Protein AF-A0A965NKX8-F1 (afdb_monomer_lite)

pLDDT: mean 94.86, std 4.33, range [63.59, 98.56]

Sequence (200 aa):
MTSLYIEFLVETFRVFLLTVILFSLTWYVGKGINNWSIIDFVWSYSFALCAGVYLVTSWSELSSPVIVFLFCVGIWSVRLGTHLAQRTLSEIEREDVRYQKMRDDWGEDTPFRMFRFYVFQAIALTFLCLPLIASVIHQRFNPSETSAKMGILHWAGLSLVVFALLFETLADSQLKAFKEEPENKGKVCDQGLWAWTRHP

Radius of gyration: 19.78 Å; chains: 1; bounding box: 46×38×48 Å

Foldseek 3Di:
DVVLVVLLVVLLVVLLVVQLVQLVVVLVVCVVLVALLLVQLVLLQSLLVSLVVCCVPPVQLAAPLLVVVSVLSNVRSNVRSVVSCCVCVVVVVDYDPVLVVLCVVQPPCSSVVSSVVSSVSSVVSSVVCSVSSNNRSVSVVVSVCNHPDDDPVSVVVSVVSVVVVVVVVVVVVQVVVLVVDPVNVPHQRCDDPCVVDVRD

Secondary structure (DSSP, 8-state):
-HHHHHHHHHHHHHHHHHHHHHHHHHHHHHHHTT-GGGHHHHHHHHHHHHHHHHHHHHGGG--HHHHHHHHHHHHHHHHHHHHHHHHHHHTTTS--HHHHHHHHHHGGGHHHHHHHHHHHHHHHHHHHTHHHHHHHHHHHH-GGGTT----HHHHHHHHHHHHHHHHHHHHHHHHHHHHHSGGGTTPPP-SGGGGT-S--

Structure (mmCIF, N/CA/C/O backbone):
data_AF-A0A965NKX8-F1
#
_entry.id   AF-A0A965NKX8-F1
#
loop_
_atom_site.group_PDB
_atom_site.id
_atom_site.type_symbol
_atom_site.label_atom_id
_atom_site.label_alt_id
_atom_site.label_comp_id
_atom_site.label_asym_id
_atom_site.label_entity_id
_atom_site.label_seq_id
_atom_site.pdbx_PDB_ins_code
_atom_site.Cartn_x
_atom_site.Cartn_y
_atom_site.Cartn_z
_atom_site.occupancy
_atom_site.B_iso_or_equiv
_atom_site.auth_seq_id
_atom_site.auth_comp_id
_atom_site.auth_asym_id
_atom_site.auth_atom_id
_atom_site.pdbx_PDB_model_num
ATOM 1 N N . MET A 1 1 ? 12.913 -15.009 -24.997 1.00 63.59 1 MET A N 1
ATOM 2 C CA . MET A 1 1 ? 11.566 -15.049 -24.379 1.00 63.59 1 MET A CA 1
ATOM 3 C C . MET A 1 1 ? 11.530 -15.863 -23.089 1.00 63.59 1 MET A C 1
ATOM 5 O O . MET A 1 1 ? 11.076 -15.323 -22.096 1.00 63.59 1 MET A O 1
ATOM 9 N N . THR A 1 2 ? 12.058 -17.092 -23.035 1.00 75.62 2 THR A N 1
ATOM 10 C CA . THR A 1 2 ? 12.050 -17.922 -21.806 1.00 75.62 2 THR A CA 1
ATOM 11 C C . THR A 1 2 ? 12.677 -17.237 -20.582 1.00 75.62 2 THR A C 1
ATOM 13 O O . THR A 1 2 ? 12.128 -17.320 -19.492 1.00 75.62 2 THR A O 1
ATOM 16 N N . SER A 1 3 ? 13.771 -16.488 -20.762 1.00 86.56 3 SER A N 1
ATOM 17 C CA . SER A 1 3 ? 14.431 -15.752 -19.669 1.00 86.56 3 SER A CA 1
ATOM 18 C C . SER A 1 3 ? 13.583 -14.602 -19.096 1.00 86.56 3 SER A C 1
ATOM 20 O O . SER A 1 3 ? 13.596 -14.412 -17.886 1.00 86.56 3 SER A O 1
ATOM 22 N N . LEU A 1 4 ? 12.777 -13.914 -19.919 1.00 90.50 4 LEU A N 1
ATOM 23 C CA . LEU A 1 4 ? 11.875 -12.843 -19.467 1.00 90.50 4 LEU A CA 1
ATOM 24 C C . LEU A 1 4 ? 10.814 -13.384 -18.499 1.00 90.50 4 LEU A C 1
ATOM 26 O O . LEU A 1 4 ? 10.596 -12.819 -17.433 1.00 90.50 4 LEU A O 1
ATOM 30 N N . TYR A 1 5 ? 10.166 -14.494 -18.864 1.00 92.00 5 TYR A N 1
ATOM 31 C CA . TYR A 1 5 ? 9.138 -15.113 -18.024 1.00 92.00 5 TYR A CA 1
ATOM 32 C C . TYR A 1 5 ? 9.714 -15.658 -16.718 1.00 92.00 5 TYR A C 1
ATOM 34 O O . TYR A 1 5 ? 9.076 -15.535 -15.677 1.00 92.00 5 TYR A O 1
ATOM 42 N N . ILE A 1 6 ? 10.922 -16.231 -16.759 1.00 94.44 6 ILE A N 1
ATOM 43 C CA . ILE A 1 6 ? 11.604 -16.704 -15.551 1.00 94.44 6 ILE A CA 1
ATOM 44 C C . ILE A 1 6 ? 11.901 -15.528 -14.616 1.00 94.44 6 ILE A C 1
ATOM 46 O O . ILE A 1 6 ? 11.527 -15.597 -13.452 1.00 94.44 6 ILE A O 1
ATOM 50 N N . GLU A 1 7 ? 12.491 -14.438 -15.113 1.00 93.38 7 GLU A N 1
ATOM 51 C CA . GLU A 1 7 ? 12.762 -13.240 -14.301 1.00 93.38 7 GLU A CA 1
ATOM 52 C C . GLU A 1 7 ? 11.476 -12.628 -13.734 1.00 93.38 7 GLU A C 1
ATOM 54 O O . GLU A 1 7 ? 11.413 -12.295 -12.554 1.00 93.38 7 GLU A O 1
ATOM 59 N N . PHE A 1 8 ? 10.406 -12.561 -14.531 1.00 95.62 8 PHE A N 1
ATOM 60 C CA . PHE A 1 8 ? 9.105 -12.095 -14.055 1.00 95.62 8 PHE A CA 1
ATOM 61 C C . PHE A 1 8 ? 8.557 -12.955 -12.906 1.00 95.62 8 PHE A C 1
ATOM 63 O O . PHE A 1 8 ? 8.095 -12.420 -11.897 1.00 95.62 8 PHE A O 1
ATOM 70 N N . LEU A 1 9 ? 8.627 -14.286 -13.024 1.00 96.69 9 LEU A N 1
ATOM 71 C CA . LEU A 1 9 ? 8.197 -15.205 -11.966 1.00 96.69 9 LEU A CA 1
ATOM 72 C C . LEU A 1 9 ? 9.087 -15.103 -10.724 1.00 96.69 9 LEU A C 1
ATOM 74 O O . LEU A 1 9 ? 8.574 -15.128 -9.606 1.00 96.69 9 LEU A O 1
ATOM 78 N N . VAL A 1 10 ? 10.400 -14.956 -10.908 1.00 96.19 10 VAL A N 1
ATOM 79 C CA . VAL A 1 10 ? 11.360 -14.781 -9.813 1.00 96.19 10 VAL A CA 1
ATOM 80 C C . VAL A 1 10 ? 11.083 -13.485 -9.058 1.00 96.19 10 VAL A C 1
ATOM 82 O O . VAL A 1 10 ? 10.990 -13.516 -7.834 1.00 96.19 10 VAL A O 1
ATOM 85 N N . GLU A 1 11 ? 10.891 -12.361 -9.748 1.00 95.94 11 GLU A N 1
ATOM 86 C CA . GLU A 1 11 ? 10.555 -11.083 -9.110 1.00 95.94 11 GLU A CA 1
ATOM 87 C C . GLU A 1 11 ? 9.180 -11.119 -8.433 1.00 95.94 11 GLU A C 1
ATOM 89 O O . GLU A 1 11 ? 9.033 -10.653 -7.304 1.00 95.94 11 GLU A O 1
ATOM 94 N N . THR A 1 12 ? 8.191 -11.765 -9.055 1.00 97.75 12 THR A N 1
ATOM 95 C CA . THR A 1 12 ? 6.878 -11.999 -8.430 1.00 97.75 12 THR A CA 1
ATOM 96 C C . THR A 1 12 ? 7.016 -12.795 -7.135 1.00 97.75 12 THR A C 1
ATOM 98 O O . THR A 1 12 ? 6.438 -12.429 -6.112 1.00 97.75 12 THR A O 1
ATOM 101 N N . PHE A 1 13 ? 7.832 -13.850 -7.141 1.00 97.94 13 PHE A N 1
ATOM 102 C CA . PHE A 1 13 ? 8.097 -14.646 -5.949 1.00 97.94 13 PHE A CA 1
ATOM 103 C C . PHE A 1 13 ? 8.886 -13.868 -4.886 1.00 97.94 13 PHE A C 1
ATOM 105 O O . PHE A 1 13 ? 8.602 -14.012 -3.700 1.00 97.94 13 PHE A O 1
ATOM 112 N N . ARG A 1 14 ? 9.829 -12.999 -5.277 1.00 97.19 14 ARG A N 1
ATOM 113 C CA . ARG A 1 14 ? 10.554 -12.111 -4.350 1.00 97.19 14 ARG A CA 1
ATOM 114 C C . ARG A 1 14 ? 9.610 -11.142 -3.643 1.00 97.19 14 ARG A C 1
ATOM 116 O O . ARG A 1 14 ? 9.676 -11.036 -2.421 1.00 97.19 14 ARG A O 1
ATOM 123 N N 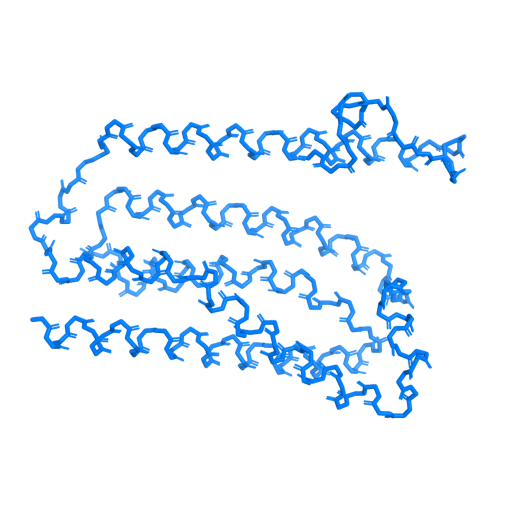. VAL A 1 15 ? 8.711 -10.485 -4.380 1.00 97.88 15 VAL A N 1
ATOM 124 C CA . VAL A 1 15 ? 7.688 -9.595 -3.802 1.00 97.88 15 VAL A CA 1
ATOM 125 C C . VAL A 1 15 ? 6.740 -10.376 -2.890 1.00 97.88 15 VAL A C 1
ATOM 127 O O . VAL A 1 15 ? 6.443 -9.930 -1.780 1.00 97.88 15 VAL A O 1
ATOM 130 N N . PHE A 1 16 ? 6.325 -11.578 -3.298 1.00 98.31 16 PHE A N 1
ATOM 131 C CA . PHE A 1 16 ? 5.508 -12.449 -2.457 1.00 98.31 16 PHE A CA 1
ATOM 132 C C . PHE A 1 16 ? 6.213 -12.819 -1.146 1.00 98.31 16 PHE A C 1
ATOM 134 O O . PHE A 1 16 ? 5.643 -12.653 -0.072 1.00 98.31 16 PHE A O 1
ATOM 141 N N . LEU A 1 17 ? 7.471 -13.262 -1.200 1.00 98.31 17 LEU A N 1
ATOM 142 C CA . LEU A 1 17 ? 8.234 -13.588 0.005 1.00 98.31 17 LEU A CA 1
ATOM 143 C C . LEU A 1 17 ? 8.433 -12.369 0.907 1.00 98.31 17 LEU A C 1
ATOM 145 O O . LEU A 1 17 ? 8.223 -12.471 2.114 1.00 98.31 17 LEU A O 1
ATOM 149 N N . LEU A 1 18 ? 8.793 -11.217 0.335 1.00 97.88 18 LEU A N 1
ATOM 150 C CA . LEU A 1 18 ? 8.952 -9.968 1.081 1.00 97.88 18 LEU A CA 1
ATOM 151 C C . LEU A 1 18 ? 7.671 -9.612 1.845 1.00 97.88 18 LEU A C 1
ATOM 153 O O . LEU A 1 18 ? 7.721 -9.285 3.030 1.00 97.88 18 LEU A O 1
ATOM 157 N N . THR A 1 19 ? 6.522 -9.707 1.180 1.00 97.62 19 THR A N 1
ATOM 158 C CA . THR A 1 19 ? 5.224 -9.319 1.748 1.00 97.62 19 THR A CA 1
ATOM 159 C C . THR A 1 19 ? 4.708 -10.339 2.756 1.00 97.62 19 THR A C 1
ATOM 161 O O . THR A 1 19 ? 4.194 -9.946 3.800 1.00 97.62 19 THR A O 1
ATOM 164 N N . VAL A 1 20 ? 4.930 -11.637 2.529 1.00 98.38 20 VAL A N 1
ATOM 165 C CA . VAL A 1 20 ? 4.644 -12.685 3.520 1.00 98.38 20 VAL A CA 1
ATOM 166 C C . VAL A 1 20 ? 5.486 -12.496 4.777 1.00 98.38 20 VAL A C 1
ATOM 168 O O . VAL A 1 20 ? 4.944 -12.589 5.878 1.00 98.38 20 VAL A O 1
ATOM 171 N N . ILE A 1 21 ? 6.785 -12.204 4.646 1.00 98.50 21 ILE A N 1
ATOM 172 C CA . ILE A 1 21 ? 7.657 -11.936 5.798 1.00 98.50 21 ILE A CA 1
ATOM 173 C C . ILE A 1 21 ? 7.152 -10.705 6.550 1.00 98.50 21 ILE A C 1
ATOM 175 O O . ILE A 1 21 ? 6.912 -10.784 7.755 1.00 98.50 21 ILE A O 1
ATOM 179 N N . LEU A 1 22 ? 6.931 -9.593 5.843 1.00 98.50 22 LEU A N 1
ATOM 180 C CA . LEU A 1 22 ? 6.459 -8.350 6.445 1.00 98.50 22 LEU A CA 1
ATOM 181 C C . LEU A 1 22 ? 5.132 -8.551 7.179 1.00 98.50 22 LEU A C 1
ATOM 183 O O . LEU A 1 22 ? 5.028 -8.192 8.347 1.00 98.50 22 LEU A O 1
ATOM 187 N N . PHE A 1 23 ? 4.143 -9.183 6.548 1.00 98.56 23 PHE A N 1
ATOM 188 C CA . PHE A 1 23 ? 2.834 -9.387 7.165 1.00 98.56 23 PHE A CA 1
ATOM 189 C C . PHE A 1 23 ? 2.864 -10.445 8.266 1.00 98.56 23 PHE A C 1
ATOM 191 O O . PHE A 1 23 ? 2.127 -10.316 9.236 1.00 98.56 23 PHE A O 1
ATOM 198 N N . SER A 1 24 ? 3.760 -11.431 8.216 1.00 98.44 24 SER A N 1
ATOM 199 C CA . SER A 1 24 ? 3.972 -12.342 9.351 1.00 98.44 24 SER A CA 1
ATOM 200 C C . SER A 1 24 ? 4.535 -11.601 10.569 1.00 98.44 24 SER A C 1
ATOM 202 O O . SER A 1 24 ? 4.096 -11.836 11.696 1.00 98.44 24 SER A O 1
ATOM 204 N N . LEU A 1 25 ? 5.456 -10.654 10.355 1.00 98.44 25 LEU A N 1
ATOM 205 C CA . LEU A 1 25 ? 5.952 -9.773 11.416 1.00 98.44 25 LEU A CA 1
ATOM 206 C C . LEU A 1 25 ? 4.847 -8.841 11.924 1.00 98.44 25 LEU A C 1
ATOM 208 O O . LEU A 1 25 ? 4.675 -8.700 13.133 1.00 98.44 25 LEU A O 1
ATOM 212 N N . THR A 1 26 ? 4.048 -8.252 11.030 1.00 98.31 26 THR A N 1
ATOM 213 C CA . THR A 1 26 ? 2.890 -7.431 11.410 1.00 98.31 26 THR A CA 1
ATOM 214 C C . THR A 1 26 ? 1.874 -8.235 12.208 1.00 98.31 26 THR A C 1
ATOM 216 O O . THR A 1 26 ? 1.332 -7.729 13.180 1.00 98.31 26 THR A O 1
ATOM 219 N N . TRP A 1 27 ? 1.631 -9.494 11.852 1.00 98.44 27 TRP A N 1
ATOM 220 C CA . TRP A 1 27 ? 0.759 -10.382 12.612 1.00 98.44 27 TRP A CA 1
ATOM 221 C C . TRP A 1 27 ? 1.294 -10.608 14.029 1.00 98.44 27 TRP A C 1
ATOM 223 O O . TRP A 1 27 ? 0.541 -10.514 14.998 1.00 98.44 27 TRP A O 1
ATOM 233 N N . TYR A 1 28 ? 2.603 -10.838 14.166 1.00 98.31 28 TYR A N 1
ATOM 234 C CA . TYR A 1 28 ? 3.243 -10.998 15.471 1.00 98.31 28 TYR A CA 1
ATOM 235 C C . TYR A 1 28 ? 3.117 -9.731 16.330 1.00 98.31 28 TYR A C 1
ATOM 237 O O . TYR A 1 28 ? 2.739 -9.812 17.499 1.00 98.31 28 TYR A O 1
ATOM 245 N N . VAL A 1 29 ? 3.361 -8.557 15.738 1.00 97.88 29 VAL A N 1
ATOM 246 C CA . VAL A 1 29 ? 3.168 -7.260 16.405 1.00 97.88 29 VAL A CA 1
ATOM 247 C C . VAL A 1 29 ? 1.704 -7.067 16.799 1.00 97.88 29 VAL A C 1
ATOM 249 O O . VAL A 1 29 ? 1.436 -6.745 17.952 1.00 97.88 29 VAL A O 1
ATOM 252 N N . GLY A 1 30 ? 0.764 -7.328 15.885 1.00 96.88 30 GLY A N 1
ATOM 253 C CA . GLY A 1 30 ? -0.680 -7.191 16.097 1.00 96.88 30 GLY A CA 1
ATOM 254 C C . GLY A 1 30 ? -1.185 -8.050 17.252 1.00 96.88 30 GLY A C 1
ATOM 255 O O . GLY A 1 30 ? -1.955 -7.578 18.086 1.00 96.88 30 GLY A O 1
ATOM 256 N N . LYS A 1 31 ? -0.659 -9.274 17.373 1.00 96.25 31 LYS A N 1
ATOM 257 C CA . LYS A 1 31 ? -0.903 -10.146 18.526 1.00 96.25 31 LYS A CA 1
ATOM 258 C C . LYS A 1 31 ? -0.398 -9.524 19.833 1.00 96.25 31 LYS A C 1
ATOM 260 O O . LYS A 1 31 ? -1.102 -9.582 20.835 1.00 96.25 31 LYS A O 1
ATOM 265 N N . GLY A 1 32 ? 0.805 -8.947 19.828 1.00 95.81 32 GLY A N 1
ATOM 266 C CA . GLY A 1 32 ? 1.427 -8.343 21.011 1.00 95.81 32 GLY A CA 1
ATOM 267 C C . GLY A 1 32 ? 0.713 -7.087 21.513 1.00 95.81 32 GLY A C 1
ATOM 268 O O . GLY A 1 32 ? 0.546 -6.922 22.717 1.00 95.81 32 GLY A O 1
ATOM 269 N N . ILE A 1 33 ? 0.247 -6.231 20.602 1.00 95.31 33 ILE A N 1
ATOM 270 C CA . ILE A 1 33 ? -0.513 -5.012 20.937 1.00 95.31 33 ILE A CA 1
ATOM 271 C C . ILE A 1 33 ? -2.026 -5.253 21.041 1.00 95.31 33 ILE A C 1
ATOM 273 O O . ILE A 1 33 ? -2.785 -4.320 21.282 1.00 95.31 33 ILE A O 1
ATOM 277 N N . ASN A 1 34 ? -2.469 -6.494 20.821 1.00 94.88 34 ASN A N 1
ATOM 278 C CA . ASN A 1 34 ? -3.870 -6.905 20.799 1.00 94.88 34 ASN A CA 1
ATOM 279 C C . ASN A 1 34 ? -4.757 -6.142 19.787 1.00 94.88 34 ASN A C 1
ATOM 281 O O . ASN A 1 34 ? -5.952 -5.962 20.021 1.00 94.88 34 ASN A O 1
ATOM 285 N N . ASN A 1 35 ? -4.194 -5.732 18.650 1.00 96.06 35 ASN A N 1
ATOM 286 C CA . ASN A 1 35 ? -4.895 -4.981 17.610 1.00 96.06 35 ASN A CA 1
ATOM 287 C C . ASN A 1 35 ? -4.492 -5.481 16.211 1.00 96.06 35 ASN A C 1
ATOM 289 O O . ASN A 1 35 ? -3.367 -5.272 15.754 1.00 96.06 35 ASN A O 1
ATOM 293 N N . TRP A 1 36 ? -5.427 -6.135 15.521 1.00 96.75 36 TRP A N 1
ATOM 294 C CA . TRP A 1 36 ? -5.255 -6.705 14.183 1.00 96.75 36 TRP A CA 1
ATOM 295 C C . TRP A 1 36 ? -5.459 -5.680 13.061 1.00 96.75 36 TRP A C 1
ATOM 297 O O . TRP A 1 36 ? -5.086 -5.930 11.920 1.00 96.75 36 TRP A O 1
ATOM 307 N N . SER A 1 37 ? -5.999 -4.495 13.355 1.00 96.88 37 SER A N 1
ATOM 308 C CA . SER A 1 37 ? -6.248 -3.476 12.324 1.00 96.88 37 SER A CA 1
ATOM 309 C C . SER A 1 37 ? -4.980 -2.798 11.797 1.00 96.88 37 SER A C 1
ATOM 311 O O . SER A 1 37 ? -5.008 -2.174 10.738 1.00 96.88 37 SER A O 1
ATOM 313 N N . ILE A 1 38 ? -3.831 -2.991 12.459 1.00 97.19 38 ILE A N 1
ATOM 314 C CA . ILE A 1 38 ? -2.546 -2.419 12.027 1.00 97.19 38 ILE A CA 1
ATOM 315 C C . ILE A 1 38 ? -2.104 -2.864 10.630 1.00 97.19 38 ILE A C 1
ATOM 317 O O . ILE A 1 38 ? -1.309 -2.180 9.985 1.00 97.19 38 ILE A O 1
ATOM 321 N N . ILE A 1 39 ? -2.619 -3.996 10.143 1.00 97.69 39 ILE A N 1
ATOM 322 C CA . ILE A 1 39 ? -2.335 -4.455 8.785 1.00 97.69 39 ILE A CA 1
ATOM 323 C C . ILE A 1 39 ? -2.827 -3.462 7.736 1.00 97.69 39 ILE A C 1
ATOM 325 O O . ILE A 1 39 ? -2.191 -3.363 6.697 1.00 97.69 39 ILE A O 1
ATOM 329 N N . ASP A 1 40 ? -3.878 -2.680 8.007 1.00 96.75 40 ASP A N 1
ATOM 330 C CA . ASP A 1 40 ? -4.446 -1.739 7.036 1.00 96.75 40 ASP A CA 1
ATOM 331 C C . ASP A 1 40 ? -3.391 -0.724 6.553 1.00 96.75 40 ASP A C 1
ATOM 333 O O . ASP A 1 40 ? -3.194 -0.538 5.349 1.00 96.75 40 ASP A O 1
ATOM 337 N N . PHE A 1 41 ? -2.664 -0.087 7.479 1.00 97.38 41 PHE A N 1
ATOM 338 C CA . PHE A 1 41 ? -1.645 0.896 7.104 1.00 97.38 41 PHE A CA 1
ATOM 339 C C . PHE A 1 41 ? -0.335 0.246 6.651 1.00 97.38 41 PHE A C 1
ATOM 341 O O . PHE A 1 41 ? 0.320 0.773 5.750 1.00 97.38 41 PHE A O 1
ATOM 348 N N . VAL A 1 42 ? 0.047 -0.910 7.215 1.00 98.38 42 VAL A N 1
ATOM 349 C CA . VAL A 1 42 ? 1.247 -1.640 6.768 1.00 98.38 42 VAL A CA 1
ATOM 350 C C . VAL A 1 42 ? 1.072 -2.145 5.337 1.00 98.38 42 VAL A C 1
ATOM 352 O O . VAL A 1 42 ? 1.995 -2.039 4.529 1.00 98.38 42 VAL A O 1
ATOM 355 N N . TRP A 1 43 ? -0.119 -2.633 4.995 1.00 98.31 43 TRP A N 1
ATOM 356 C CA . TRP A 1 43 ? -0.470 -3.047 3.643 1.00 98.31 43 TRP A CA 1
ATOM 357 C C . TRP A 1 43 ? -0.350 -1.886 2.660 1.00 98.31 43 TRP A C 1
ATOM 359 O O . TRP A 1 43 ? 0.291 -2.031 1.621 1.00 98.31 43 TRP A O 1
ATOM 369 N N . SER A 1 44 ? -0.857 -0.705 3.030 1.00 97.81 44 SER A N 1
ATOM 370 C CA . SER A 1 44 ? -0.680 0.495 2.213 1.00 97.81 44 SER A CA 1
ATOM 371 C C . SER A 1 44 ? 0.797 0.833 2.023 1.00 97.81 44 SER A C 1
ATOM 373 O O . SER A 1 44 ? 1.233 0.949 0.882 1.00 97.81 44 SER A O 1
ATOM 375 N N . TYR A 1 45 ? 1.598 0.928 3.092 1.00 98.56 45 TYR A N 1
ATOM 376 C CA . TYR A 1 45 ? 3.034 1.247 3.001 1.00 98.56 45 TYR A CA 1
ATOM 377 C C . TYR A 1 45 ? 3.859 0.214 2.224 1.00 98.56 45 TYR A C 1
ATOM 379 O O . TYR A 1 45 ? 4.934 0.529 1.713 1.00 98.56 45 TYR A O 1
ATOM 387 N N . SER A 1 46 ? 3.368 -1.016 2.104 1.00 98.44 46 SER A N 1
ATOM 388 C CA . SER A 1 46 ? 4.077 -2.087 1.406 1.00 98.44 46 SER A CA 1
ATOM 389 C C . SER A 1 46 ? 4.215 -1.827 -0.100 1.00 98.44 46 SER A C 1
ATOM 391 O O . SER A 1 46 ? 5.191 -2.276 -0.700 1.00 98.44 46 SER A O 1
ATOM 393 N N . PHE A 1 47 ? 3.323 -1.038 -0.713 1.00 98.38 47 PHE A N 1
ATOM 394 C CA . PHE A 1 47 ? 3.494 -0.581 -2.100 1.00 98.38 47 PHE A CA 1
ATOM 395 C C . PHE A 1 47 ? 4.697 0.359 -2.251 1.00 98.38 47 PHE A C 1
ATOM 397 O O . PHE A 1 47 ? 5.510 0.172 -3.157 1.00 98.38 47 PHE A O 1
ATOM 404 N N . ALA A 1 48 ? 4.856 1.327 -1.342 1.00 98.50 48 ALA A N 1
ATOM 405 C CA . ALA A 1 48 ? 6.020 2.206 -1.298 1.00 98.50 48 ALA A CA 1
ATOM 406 C C . ALA A 1 48 ? 7.304 1.429 -0.997 1.00 98.50 48 ALA A C 1
ATOM 408 O O . ALA A 1 48 ? 8.334 1.724 -1.598 1.00 98.50 48 ALA A O 1
ATOM 409 N N . LEU A 1 49 ? 7.246 0.411 -0.130 1.00 98.38 49 LEU A N 1
ATOM 410 C CA . LEU A 1 49 ? 8.379 -0.484 0.104 1.00 98.38 49 LEU A CA 1
ATOM 411 C C . LEU A 1 49 ? 8.796 -1.196 -1.189 1.00 98.38 49 LEU A C 1
ATOM 413 O O . LEU A 1 49 ? 9.967 -1.146 -1.552 1.00 98.38 49 LEU A O 1
ATOM 417 N N . CYS A 1 50 ? 7.853 -1.810 -1.910 1.00 98.00 50 CYS A N 1
ATOM 418 C CA . CYS A 1 50 ? 8.149 -2.489 -3.174 1.00 98.00 50 CYS A CA 1
ATOM 419 C C . CYS A 1 50 ? 8.723 -1.514 -4.212 1.00 98.00 50 CYS A C 1
ATOM 421 O O . CYS A 1 50 ? 9.757 -1.795 -4.815 1.00 98.00 50 CYS A O 1
ATOM 423 N N . ALA A 1 51 ? 8.105 -0.340 -4.378 1.00 98.06 51 ALA A N 1
ATOM 424 C CA . ALA A 1 51 ? 8.605 0.693 -5.282 1.00 98.06 51 ALA A CA 1
ATOM 425 C C . ALA A 1 51 ? 10.019 1.164 -4.898 1.00 98.06 51 ALA A C 1
ATOM 427 O O . ALA A 1 51 ? 10.893 1.270 -5.758 1.00 98.06 51 ALA A O 1
ATOM 428 N N . GLY A 1 52 ? 10.266 1.382 -3.604 1.00 98.00 52 GLY A N 1
ATOM 429 C CA . GLY A 1 52 ? 11.561 1.782 -3.060 1.00 98.00 52 GLY A CA 1
ATOM 430 C C . GLY A 1 52 ? 12.650 0.734 -3.278 1.00 98.00 52 GLY A C 1
ATOM 431 O O . GLY A 1 52 ? 13.759 1.088 -3.671 1.00 98.00 52 GLY A O 1
ATOM 432 N N . VAL A 1 53 ? 12.336 -0.555 -3.107 1.00 97.44 53 VAL A N 1
ATOM 433 C CA . VAL A 1 53 ? 13.272 -1.652 -3.404 1.00 97.44 53 VAL A CA 1
ATOM 434 C C . VAL A 1 53 ? 13.723 -1.592 -4.863 1.00 97.44 53 VAL A C 1
ATOM 436 O O . VAL A 1 53 ? 14.922 -1.669 -5.125 1.00 97.44 53 VAL A O 1
ATOM 439 N N . TYR A 1 54 ? 12.811 -1.392 -5.816 1.00 96.69 54 TYR A N 1
ATOM 440 C CA . TYR A 1 54 ? 13.187 -1.283 -7.229 1.00 96.69 54 TYR A CA 1
ATOM 441 C C . TYR A 1 54 ? 13.954 -0.000 -7.550 1.00 96.69 54 TYR A C 1
ATOM 443 O O . TYR A 1 54 ? 14.936 -0.059 -8.290 1.00 96.69 54 TYR A O 1
ATOM 451 N N . LEU A 1 55 ? 13.577 1.133 -6.948 1.00 96.94 55 LEU A N 1
ATOM 452 C CA . LEU A 1 55 ? 14.326 2.385 -7.088 1.00 96.94 55 LEU A CA 1
ATOM 453 C C . LEU A 1 55 ? 15.769 2.239 -6.596 1.00 96.94 55 LEU A C 1
ATOM 455 O O . LEU A 1 55 ? 16.672 2.748 -7.243 1.00 96.94 55 LEU A O 1
ATOM 459 N N . VAL A 1 56 ? 16.006 1.527 -5.491 1.00 97.06 56 VAL A N 1
ATOM 460 C CA . VAL A 1 56 ? 17.356 1.332 -4.936 1.00 97.06 56 VAL A CA 1
ATOM 461 C C . VAL A 1 56 ? 18.153 0.291 -5.722 1.00 97.06 56 VAL A C 1
ATOM 463 O O . VAL A 1 56 ? 19.331 0.494 -5.999 1.00 97.06 56 VAL A O 1
ATOM 466 N N . THR A 1 57 ? 17.530 -0.832 -6.077 1.00 94.62 57 THR A N 1
ATOM 467 C CA . THR A 1 57 ? 18.242 -1.980 -6.669 1.00 94.62 57 THR A CA 1
ATOM 468 C C . THR A 1 57 ? 18.427 -1.879 -8.176 1.00 94.62 57 THR A C 1
ATOM 470 O O . THR A 1 57 ? 19.302 -2.549 -8.711 1.00 94.62 57 THR A O 1
ATOM 473 N N . SER A 1 58 ? 17.608 -1.077 -8.862 1.00 93.00 58 SER A N 1
ATOM 474 C CA . SER A 1 58 ? 17.556 -1.050 -10.330 1.00 93.00 58 SER A CA 1
ATOM 475 C C . SER A 1 58 ? 17.719 0.353 -10.917 1.00 93.00 58 SER A C 1
ATOM 477 O O . SER A 1 58 ? 17.558 0.507 -12.118 1.00 93.00 58 SER A O 1
ATOM 479 N N . TRP A 1 59 ? 18.055 1.381 -10.121 1.00 92.75 59 TRP A N 1
ATOM 480 C CA . TRP A 1 59 ? 18.074 2.794 -10.549 1.00 92.75 59 TRP A CA 1
ATOM 481 C C . TRP A 1 59 ? 18.687 3.039 -11.937 1.00 92.75 59 TRP A C 1
ATOM 483 O O . TRP A 1 59 ? 18.081 3.703 -12.772 1.00 92.75 59 TRP A O 1
ATOM 493 N N . SER A 1 60 ? 19.880 2.492 -12.190 1.00 91.06 60 SER A N 1
ATOM 494 C CA . SER A 1 60 ? 20.630 2.690 -13.438 1.00 91.06 60 SER A CA 1
ATOM 495 C C . SER A 1 60 ? 19.996 2.037 -14.666 1.00 91.06 60 SER A C 1
ATOM 497 O O . SER A 1 60 ? 20.346 2.383 -15.789 1.00 91.06 60 SER A O 1
ATOM 499 N N . GLU A 1 61 ? 19.103 1.076 -14.457 1.00 90.81 61 GLU A N 1
ATOM 500 C CA . GLU A 1 61 ? 18.395 0.345 -15.509 1.00 90.81 61 GLU A CA 1
ATOM 501 C C . GLU A 1 61 ? 17.067 1.029 -15.861 1.00 90.81 61 GLU A C 1
ATOM 503 O O . GLU A 1 61 ? 16.511 0.776 -16.933 1.00 90.81 61 GLU A O 1
ATOM 508 N N . LEU A 1 62 ? 16.569 1.910 -14.980 1.00 94.00 62 LEU A N 1
ATOM 509 C CA . LEU A 1 62 ? 15.231 2.469 -15.086 1.00 94.00 62 LEU A CA 1
ATOM 510 C C . LEU A 1 62 ? 15.175 3.713 -15.982 1.00 94.00 62 LEU A C 1
ATOM 512 O O . LEU A 1 62 ? 15.943 4.660 -15.818 1.00 94.00 62 LEU A O 1
ATOM 516 N N . SER A 1 63 ? 14.207 3.755 -16.895 1.00 94.94 63 SER A N 1
ATOM 517 C CA . SER A 1 63 ? 13.903 4.957 -17.677 1.00 94.94 63 SER A CA 1
ATOM 518 C C . SER A 1 63 ? 13.026 5.937 -16.896 1.00 94.94 63 SER A C 1
ATOM 520 O O . SER A 1 63 ? 12.331 5.568 -15.941 1.00 94.94 63 SER A O 1
ATOM 522 N N . SER A 1 64 ? 13.013 7.206 -17.319 1.00 94.31 64 SER A N 1
ATOM 523 C CA . SER A 1 64 ? 12.289 8.267 -16.606 1.00 94.31 64 SER A CA 1
ATOM 524 C C . SER A 1 64 ? 10.795 7.965 -16.389 1.00 94.31 64 SER A C 1
ATOM 526 O O . SER A 1 64 ? 10.335 8.167 -15.267 1.00 94.31 64 SER A O 1
ATOM 528 N N . PRO A 1 65 ? 10.027 7.446 -17.372 1.00 95.56 65 PRO A N 1
ATOM 529 C CA . PRO A 1 65 ? 8.644 7.022 -17.145 1.00 95.56 65 PRO A CA 1
ATOM 530 C C . PRO A 1 65 ? 8.442 6.021 -16.003 1.00 95.56 65 PRO A C 1
ATOM 532 O O . PRO A 1 65 ? 7.509 6.180 -15.217 1.00 95.56 65 PRO A O 1
ATOM 535 N N . VAL A 1 66 ? 9.305 5.006 -15.884 1.00 96.12 66 VAL A N 1
ATOM 536 C CA . VAL A 1 66 ? 9.168 3.993 -14.825 1.00 96.12 66 VAL A CA 1
ATOM 537 C C . VAL A 1 66 ? 9.565 4.572 -13.478 1.00 96.12 66 VAL A C 1
ATOM 539 O O . VAL A 1 66 ? 8.861 4.344 -12.502 1.00 96.12 66 VAL A O 1
ATOM 542 N N . ILE A 1 67 ? 10.609 5.400 -13.423 1.00 97.00 67 ILE A N 1
ATOM 543 C CA . ILE A 1 67 ? 10.967 6.130 -12.201 1.00 97.00 67 ILE A CA 1
ATOM 544 C C . ILE A 1 67 ? 9.784 6.987 -11.723 1.00 97.00 67 ILE A C 1
ATOM 546 O O . ILE A 1 67 ? 9.394 6.898 -10.561 1.00 97.00 67 ILE A O 1
ATOM 550 N N . VAL A 1 68 ? 9.167 7.767 -12.619 1.00 97.44 68 VAL A N 1
ATOM 551 C CA . VAL A 1 68 ? 7.982 8.584 -12.303 1.00 97.44 68 VAL A CA 1
ATOM 552 C C . VAL A 1 68 ? 6.829 7.712 -11.807 1.00 97.44 68 VAL A C 1
ATOM 554 O O . VAL A 1 68 ? 6.219 8.038 -10.793 1.00 97.44 68 VAL A O 1
ATOM 557 N N . PHE A 1 69 ? 6.561 6.582 -12.463 1.00 97.38 69 PHE A N 1
ATOM 558 C CA . PHE A 1 69 ? 5.531 5.640 -12.026 1.00 97.38 69 PHE A CA 1
ATOM 559 C C . PHE A 1 69 ? 5.796 5.089 -10.614 1.00 97.38 69 PHE A C 1
ATOM 561 O O . PHE A 1 69 ? 4.892 5.105 -9.777 1.00 97.38 69 PHE A O 1
ATOM 568 N N . LEU A 1 70 ? 7.029 4.673 -10.311 1.00 97.88 70 LEU A N 1
ATOM 569 C CA . LEU A 1 70 ? 7.416 4.197 -8.978 1.00 97.88 70 LEU A CA 1
ATOM 570 C C . LEU A 1 70 ? 7.246 5.290 -7.914 1.00 97.88 70 LEU A C 1
ATOM 572 O O . LEU A 1 70 ? 6.742 5.009 -6.826 1.00 97.88 70 LEU A O 1
ATOM 576 N N . PHE A 1 71 ? 7.591 6.541 -8.232 1.00 98.12 71 PHE A N 1
ATOM 577 C CA . PHE A 1 71 ? 7.333 7.675 -7.343 1.00 98.12 71 PHE A CA 1
ATOM 578 C C . PHE A 1 71 ? 5.841 7.934 -7.145 1.00 98.12 71 PHE A C 1
ATOM 580 O O . PHE A 1 71 ? 5.424 8.148 -6.012 1.00 98.12 71 PHE A O 1
ATOM 587 N N . CYS A 1 72 ? 5.026 7.877 -8.198 1.00 98.00 72 CYS A N 1
ATOM 588 C CA . CYS A 1 72 ? 3.574 8.013 -8.090 1.00 98.00 72 CYS A CA 1
ATOM 589 C C . CYS A 1 72 ? 2.977 6.969 -7.135 1.00 98.00 72 CYS A C 1
ATOM 591 O O . CYS A 1 72 ? 2.231 7.332 -6.226 1.00 98.00 72 CYS A O 1
ATOM 593 N N . VAL A 1 73 ? 3.353 5.694 -7.298 1.00 97.88 73 VAL A N 1
ATOM 594 C CA . VAL A 1 73 ? 2.929 4.606 -6.402 1.00 97.88 73 VAL A CA 1
ATOM 595 C C . VAL A 1 73 ? 3.416 4.857 -4.977 1.00 97.88 73 VAL A C 1
ATOM 597 O O . VAL A 1 73 ? 2.636 4.728 -4.038 1.00 97.88 73 VAL A O 1
ATOM 600 N N . GLY A 1 74 ? 4.681 5.251 -4.808 1.00 98.19 74 GLY A N 1
ATOM 601 C CA . GLY A 1 74 ? 5.268 5.535 -3.500 1.00 98.19 74 GLY A CA 1
ATOM 602 C C . GLY A 1 74 ? 4.582 6.691 -2.771 1.00 98.19 74 GLY A C 1
ATOM 603 O O . GLY A 1 74 ? 4.216 6.546 -1.609 1.00 98.19 74 GLY A O 1
ATOM 604 N N . ILE A 1 75 ? 4.353 7.817 -3.450 1.00 97.81 75 ILE A N 1
ATOM 605 C CA . ILE A 1 75 ? 3.686 9.000 -2.886 1.00 97.81 75 ILE A CA 1
ATOM 606 C C . ILE A 1 75 ? 2.263 8.650 -2.455 1.00 97.81 75 ILE A C 1
ATOM 608 O O . ILE A 1 75 ? 1.884 8.939 -1.319 1.00 97.81 75 ILE A O 1
ATOM 612 N N . TRP A 1 76 ? 1.493 7.995 -3.329 1.00 97.50 76 TRP A N 1
ATOM 613 C CA . TRP A 1 76 ? 0.139 7.546 -3.006 1.00 97.50 76 TRP A CA 1
ATOM 614 C C . TRP A 1 76 ? 0.132 6.601 -1.798 1.00 97.50 76 TRP A C 1
ATOM 616 O O . TRP A 1 76 ? -0.571 6.838 -0.817 1.00 97.50 76 TRP A O 1
ATOM 626 N N . SER A 1 77 ? 0.979 5.575 -1.835 1.00 98.06 77 SER A N 1
ATOM 627 C CA . SER A 1 77 ? 1.098 4.556 -0.793 1.00 98.06 77 SER A CA 1
ATOM 628 C C . SER A 1 77 ? 1.467 5.141 0.571 1.00 98.06 77 SER A C 1
ATOM 630 O O . SER A 1 77 ? 0.870 4.765 1.584 1.00 98.06 77 SER A O 1
ATOM 632 N N . VAL A 1 78 ? 2.417 6.083 0.605 1.00 98.19 78 VAL A N 1
ATOM 633 C CA . VAL A 1 78 ? 2.824 6.779 1.831 1.00 98.19 78 VAL A CA 1
ATOM 634 C C . VAL A 1 78 ? 1.706 7.679 2.337 1.00 98.19 78 VAL A C 1
ATOM 636 O O . VAL A 1 78 ? 1.444 7.688 3.539 1.00 98.19 78 VAL A O 1
ATOM 639 N N . ARG A 1 79 ? 1.023 8.413 1.454 1.00 95.94 79 ARG A N 1
ATOM 640 C CA . ARG A 1 79 ? -0.109 9.274 1.819 1.00 95.94 79 ARG A CA 1
ATOM 641 C C . ARG A 1 79 ? -1.235 8.462 2.454 1.00 95.94 79 ARG A C 1
ATOM 643 O O . ARG A 1 79 ? -1.643 8.770 3.574 1.00 95.94 79 ARG A O 1
ATOM 650 N N . LEU A 1 80 ? -1.685 7.405 1.779 1.00 95.12 80 LEU A N 1
ATOM 651 C CA . LEU A 1 80 ? -2.766 6.546 2.257 1.00 95.12 80 LEU A CA 1
ATOM 652 C C . LEU A 1 80 ? -2.357 5.806 3.537 1.00 95.12 80 LEU A C 1
ATOM 654 O O . LEU A 1 80 ? -3.103 5.791 4.516 1.00 95.12 80 LEU A O 1
ATOM 658 N N . GLY A 1 81 ? -1.134 5.272 3.573 1.00 96.81 81 GLY A N 1
ATOM 659 C CA . GLY A 1 81 ? -0.594 4.586 4.745 1.00 96.81 81 GLY A CA 1
ATOM 660 C C . GLY A 1 81 ? -0.518 5.510 5.953 1.00 96.81 81 GLY A C 1
ATOM 661 O O . GLY A 1 81 ? -0.912 5.119 7.044 1.00 96.81 81 GLY A O 1
ATOM 662 N N . THR A 1 82 ? -0.118 6.767 5.755 1.00 96.38 82 THR A N 1
ATOM 663 C CA . THR A 1 82 ? -0.051 7.764 6.833 1.00 96.38 82 THR A CA 1
ATOM 664 C C . THR A 1 82 ? -1.435 8.142 7.337 1.00 96.38 82 THR A C 1
ATOM 666 O O . THR A 1 82 ? -1.630 8.216 8.547 1.00 96.38 82 THR A O 1
ATOM 669 N N . HIS A 1 83 ? -2.413 8.317 6.446 1.00 92.00 83 HIS A N 1
ATOM 670 C CA . HIS A 1 83 ? -3.799 8.566 6.843 1.00 92.00 83 HIS A CA 1
ATOM 671 C C . HIS A 1 83 ? -4.363 7.411 7.694 1.00 92.00 83 HIS A C 1
ATOM 673 O O . HIS A 1 83 ? -4.921 7.633 8.772 1.00 92.00 83 HIS A O 1
ATOM 679 N N . LEU A 1 84 ? -4.157 6.164 7.256 1.00 93.88 84 LEU A N 1
ATOM 680 C CA . LEU A 1 84 ? -4.598 4.969 7.982 1.00 93.88 84 LEU A CA 1
ATOM 681 C C . LEU A 1 84 ? -3.832 4.763 9.296 1.00 93.88 84 LEU A C 1
ATOM 683 O O . LEU A 1 84 ? -4.434 4.371 10.297 1.00 93.88 84 LEU A O 1
ATOM 687 N N . ALA A 1 85 ? -2.529 5.046 9.315 1.00 95.50 85 ALA A N 1
ATOM 688 C CA . ALA A 1 85 ? -1.697 4.952 10.508 1.00 95.50 85 ALA A CA 1
ATOM 689 C C . ALA A 1 85 ? -2.126 5.984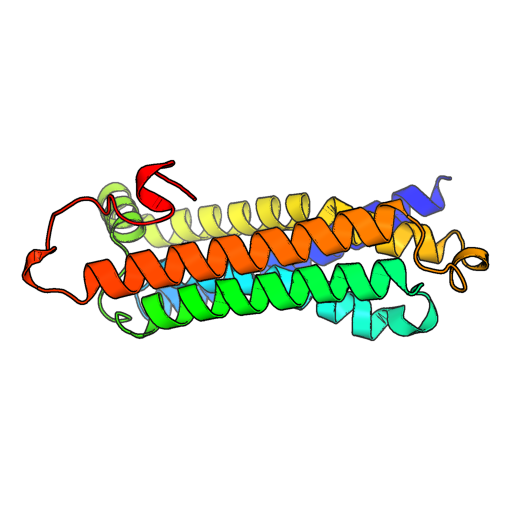 11.549 1.00 95.50 85 ALA A C 1
ATOM 691 O O . ALA A 1 85 ? -2.324 5.621 12.700 1.00 95.50 85 ALA A O 1
ATOM 692 N N . GLN A 1 86 ? -2.354 7.240 11.152 1.00 93.12 86 GLN A N 1
ATOM 693 C CA . GLN A 1 86 ? -2.861 8.278 12.053 1.00 93.12 86 GLN A CA 1
ATOM 694 C C . GLN A 1 86 ? -4.170 7.845 12.714 1.00 93.12 86 GLN A C 1
ATOM 696 O O . GLN A 1 86 ? -4.271 7.916 13.932 1.00 93.12 86 GLN A O 1
ATOM 701 N N . ARG A 1 87 ? -5.122 7.323 11.929 1.00 89.44 87 ARG A N 1
ATOM 702 C CA . ARG A 1 87 ? -6.409 6.819 12.431 1.00 89.44 87 ARG A CA 1
ATOM 703 C C . ARG A 1 87 ? -6.255 5.631 13.384 1.00 89.44 87 ARG A C 1
ATOM 705 O O . ARG A 1 87 ? -6.909 5.574 14.417 1.00 89.44 87 ARG A O 1
ATOM 712 N N . THR A 1 88 ? -5.424 4.660 13.017 1.00 92.31 88 THR A N 1
ATOM 713 C CA . THR A 1 88 ? -5.284 3.406 13.774 1.00 92.31 88 THR A CA 1
ATOM 714 C C . THR A 1 88 ? -4.481 3.615 15.055 1.00 92.31 88 THR A C 1
ATOM 716 O O . THR A 1 88 ? -4.818 3.069 16.099 1.0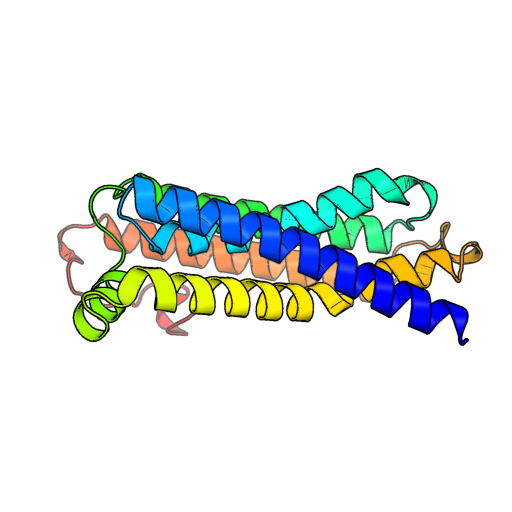0 92.31 88 THR A O 1
ATOM 719 N N . LEU A 1 89 ? -3.425 4.428 14.995 1.00 91.94 89 LEU A N 1
ATOM 720 C CA . LEU A 1 89 ? -2.558 4.705 16.136 1.00 91.94 89 LEU A CA 1
ATOM 721 C C . LEU A 1 89 ? -3.196 5.688 17.125 1.00 91.94 89 LEU A C 1
ATOM 723 O O . LEU A 1 89 ? -2.922 5.580 18.317 1.00 91.94 89 LEU A O 1
ATOM 727 N N . SER A 1 90 ? -4.065 6.607 16.677 1.00 90.12 90 SER A N 1
ATOM 728 C CA . SER A 1 90 ? -4.812 7.488 17.591 1.00 90.12 90 SER A CA 1
ATOM 729 C C . SER A 1 90 ? -5.803 6.732 18.474 1.00 90.12 90 SER A C 1
ATOM 731 O O . SER A 1 90 ? -6.143 7.201 19.554 1.00 90.12 90 SER A O 1
ATOM 733 N N . GLU A 1 91 ? -6.260 5.565 18.022 1.00 87.56 91 GLU A N 1
ATOM 734 C CA . GLU A 1 91 ? -7.210 4.705 18.725 1.00 87.56 91 GLU A CA 1
ATOM 735 C C . GLU A 1 91 ? -6.608 3.311 18.953 1.00 87.56 91 GLU A C 1
ATOM 737 O O . GLU A 1 91 ? -7.295 2.306 18.837 1.00 87.56 91 GLU A O 1
ATOM 742 N N . ILE A 1 92 ? -5.310 3.218 19.271 1.00 88.62 92 ILE A N 1
ATOM 743 C CA . ILE A 1 92 ? -4.606 1.923 19.309 1.00 88.62 92 ILE A CA 1
ATOM 744 C C . ILE A 1 92 ? -5.225 0.915 20.292 1.00 88.62 92 ILE A C 1
ATOM 746 O O . ILE A 1 92 ? -5.219 -0.288 20.027 1.00 88.62 92 ILE A O 1
ATOM 750 N N . GLU A 1 93 ? -5.807 1.410 21.387 1.00 87.31 93 GLU A N 1
ATOM 751 C CA . GLU A 1 93 ? -6.522 0.621 22.398 1.00 87.31 93 GLU A CA 1
ATOM 752 C C . GLU A 1 93 ? -7.882 0.105 21.902 1.00 87.31 93 GLU A C 1
ATOM 754 O O . GLU A 1 93 ? -8.422 -0.862 22.440 1.00 87.31 93 GLU A O 1
ATOM 759 N N . ARG A 1 94 ? -8.439 0.731 20.860 1.00 90.44 94 ARG A N 1
ATOM 760 C CA . ARG A 1 94 ? -9.721 0.384 20.255 1.00 90.44 94 ARG A CA 1
ATOM 761 C C . ARG A 1 94 ? -9.502 -0.141 18.840 1.00 90.44 94 ARG A C 1
ATOM 763 O O . ARG A 1 94 ? -9.412 0.600 17.870 1.00 90.44 94 ARG A O 1
ATOM 770 N N . GLU A 1 95 ? -9.486 -1.462 18.722 1.00 91.81 95 GLU A N 1
ATOM 771 C CA . GLU A 1 95 ? -9.439 -2.133 17.423 1.00 91.81 95 GLU A CA 1
ATOM 772 C C . GLU A 1 95 ? -10.591 -1.682 16.501 1.00 91.81 95 GLU A C 1
ATOM 774 O O . GLU A 1 95 ? -11.716 -1.470 16.957 1.00 91.81 95 GLU A O 1
ATOM 779 N N . ASP A 1 96 ? -10.325 -1.549 15.199 1.00 93.31 96 ASP A N 1
ATOM 780 C CA . ASP A 1 96 ? -11.353 -1.210 14.211 1.00 93.31 96 ASP A CA 1
ATOM 781 C C . ASP A 1 96 ? -12.505 -2.233 14.237 1.00 93.31 96 ASP A C 1
ATOM 783 O O . ASP A 1 96 ? -12.293 -3.446 14.322 1.00 93.31 96 ASP A O 1
ATOM 787 N N . VAL A 1 97 ? -13.743 -1.737 14.133 1.00 92.50 97 VAL A N 1
ATOM 788 C CA . VAL A 1 97 ? -14.981 -2.525 14.285 1.00 92.50 97 VAL A CA 1
ATOM 789 C C . VAL A 1 97 ? -15.019 -3.747 13.360 1.00 92.50 97 VAL A C 1
ATOM 791 O O . VAL A 1 97 ? -15.588 -4.776 13.723 1.00 92.50 97 VAL A O 1
ATOM 794 N N . ARG A 1 98 ? -14.399 -3.679 12.173 1.00 93.81 98 ARG A N 1
ATOM 795 C CA . ARG A 1 98 ? -14.338 -4.820 11.245 1.00 93.81 98 ARG A CA 1
ATOM 796 C C . ARG A 1 98 ? -13.539 -5.980 11.833 1.00 93.81 98 ARG A C 1
ATOM 798 O O . ARG A 1 98 ? -13.968 -7.126 11.721 1.00 93.81 98 ARG A O 1
ATOM 805 N N . TYR A 1 99 ? -12.404 -5.678 12.460 1.00 95.94 99 TYR A N 1
ATOM 806 C CA . TYR A 1 99 ? -11.526 -6.672 13.074 1.00 95.94 99 TYR A CA 1
ATOM 807 C C . TYR A 1 99 ? -12.096 -7.177 14.400 1.00 95.94 99 TYR A C 1
ATOM 809 O O . TYR A 1 99 ? -12.013 -8.376 14.654 1.00 95.94 99 TYR A O 1
ATOM 817 N N . GLN A 1 100 ? -12.768 -6.310 15.171 1.00 95.38 100 GLN A N 1
ATOM 818 C CA . GLN A 1 100 ? -13.519 -6.727 16.361 1.00 95.38 100 GLN A CA 1
ATOM 819 C C . GLN A 1 100 ? -14.594 -7.752 15.999 1.00 95.38 100 GLN A C 1
ATOM 821 O O . GLN A 1 100 ? -14.627 -8.834 16.569 1.00 95.38 100 GLN A O 1
ATOM 826 N N . LYS A 1 101 ? -15.401 -7.476 14.967 1.00 96.38 101 LYS A N 1
ATOM 827 C CA . LYS A 1 101 ? -16.424 -8.420 14.504 1.00 96.38 101 LYS A CA 1
ATOM 828 C C . LYS A 1 101 ? -15.822 -9.759 14.069 1.00 96.38 101 LYS A C 1
ATOM 830 O O . LYS A 1 101 ? -16.340 -10.807 14.431 1.00 96.38 101 LYS A O 1
ATOM 835 N N . MET A 1 102 ? -14.717 -9.739 13.317 1.00 97.00 102 MET A N 1
ATOM 836 C CA . MET A 1 102 ? -14.015 -10.972 12.937 1.00 97.00 102 MET A CA 1
ATOM 837 C C . MET A 1 102 ? -13.519 -11.744 14.163 1.00 97.00 102 MET A C 1
ATOM 839 O O . MET A 1 102 ? -13.635 -12.963 14.198 1.00 97.00 102 MET A O 1
ATOM 843 N N . ARG A 1 103 ? -12.978 -11.045 15.164 1.00 95.75 103 ARG A N 1
ATOM 844 C CA . ARG A 1 103 ? -12.522 -11.635 16.426 1.00 95.75 103 ARG A CA 1
ATOM 845 C C . ARG A 1 103 ? -13.680 -12.268 17.198 1.00 95.75 103 ARG A C 1
ATOM 847 O O . ARG A 1 103 ? -13.538 -13.397 17.658 1.00 95.75 103 ARG A O 1
ATOM 854 N N . ASP A 1 104 ? -14.814 -11.584 17.294 1.00 96.31 104 ASP A N 1
ATOM 855 C CA . ASP A 1 104 ? -16.013 -12.091 17.968 1.00 96.31 104 ASP A CA 1
ATOM 856 C C . ASP A 1 104 ? -16.558 -13.345 17.264 1.00 96.31 104 ASP A C 1
ATOM 858 O O . ASP A 1 104 ? -16.879 -14.337 17.917 1.00 96.31 104 ASP A O 1
ATOM 862 N N . ASP A 1 105 ? -16.578 -13.342 15.927 1.00 96.94 105 ASP A N 1
ATOM 863 C CA . ASP A 1 105 ? -17.027 -14.476 15.110 1.00 96.94 105 ASP A CA 1
ATOM 864 C C . ASP A 1 105 ? -16.061 -15.679 15.174 1.00 96.94 105 ASP A C 1
ATOM 866 O O . ASP A 1 105 ? -16.455 -16.823 14.926 1.00 96.94 105 ASP A O 1
ATOM 870 N N . TRP A 1 106 ? -14.769 -15.442 15.424 1.00 97.44 106 TRP A N 1
ATOM 871 C CA . TRP A 1 106 ? -13.721 -16.470 15.372 1.00 97.44 106 TRP A CA 1
ATOM 872 C C . TRP A 1 106 ? -13.300 -16.996 16.746 1.00 97.44 106 TRP A C 1
ATOM 874 O O . TRP A 1 106 ? -12.766 -18.104 16.819 1.00 97.44 106 TRP A O 1
ATOM 884 N N . GLY A 1 107 ? -13.526 -16.241 17.822 1.00 96.12 107 GLY A N 1
ATOM 885 C CA . GLY A 1 107 ? -13.190 -16.642 19.186 1.00 96.12 107 GLY A CA 1
ATOM 886 C C . GLY A 1 107 ? -11.708 -16.999 19.343 1.00 96.12 107 GLY A C 1
ATOM 887 O O . GLY A 1 107 ? -10.821 -16.253 18.918 1.00 96.12 107 GLY A O 1
ATOM 888 N N . GLU A 1 108 ? -11.424 -18.160 19.933 1.00 95.56 108 GLU A N 1
ATOM 889 C CA . GLU A 1 108 ? -10.055 -18.631 20.202 1.00 95.56 108 GLU A CA 1
ATOM 890 C C . GLU A 1 108 ? -9.226 -18.875 18.928 1.00 95.56 108 GLU A C 1
ATOM 892 O O . GLU A 1 108 ? -8.002 -18.731 18.950 1.00 95.56 108 GLU A O 1
ATOM 897 N N . ASP A 1 109 ? -9.874 -19.143 17.788 1.00 96.75 109 ASP A N 1
ATOM 898 C CA . ASP A 1 109 ? -9.200 -19.334 16.497 1.00 96.75 109 ASP A CA 1
ATOM 899 C C . ASP A 1 109 ? -8.673 -18.022 15.889 1.00 96.75 109 ASP A C 1
ATOM 901 O O . ASP A 1 109 ? -7.978 -18.052 14.863 1.00 96.75 109 ASP A O 1
ATOM 905 N N . THR A 1 110 ? -9.013 -16.865 16.474 1.00 97.12 110 THR A N 1
ATOM 906 C CA . THR A 1 110 ? -8.713 -15.541 15.907 1.00 97.12 110 THR A CA 1
ATOM 907 C C . THR A 1 110 ? -7.258 -15.398 15.462 1.00 97.12 110 THR A C 1
ATOM 909 O O . THR A 1 110 ? -7.049 -15.018 14.310 1.00 97.12 110 THR A O 1
ATOM 912 N N . PRO A 1 111 ? -6.231 -15.739 16.271 1.00 97.00 111 PRO A N 1
ATOM 913 C CA . PRO A 1 111 ? -4.845 -15.563 15.848 1.00 97.00 111 PRO A CA 1
ATOM 914 C C . PRO A 1 111 ? -4.512 -16.357 14.578 1.00 97.00 111 PRO A C 1
ATOM 916 O O . PRO A 1 111 ? -3.903 -15.817 13.658 1.00 97.00 111 PRO A O 1
ATOM 919 N N . PHE A 1 112 ? -4.945 -17.616 14.481 1.00 97.44 112 PHE A N 1
ATOM 920 C CA . PHE A 1 112 ? -4.668 -18.453 13.312 1.00 97.44 112 PHE A CA 1
ATOM 921 C C . PHE A 1 112 ? -5.425 -17.974 12.065 1.00 97.44 112 PHE A C 1
ATOM 923 O O . PHE A 1 112 ? -4.864 -17.922 10.966 1.00 97.44 112 PHE A O 1
ATOM 930 N N . ARG A 1 113 ? -6.692 -17.576 12.217 1.00 98.06 113 ARG A N 1
ATOM 931 C CA . ARG A 1 113 ? -7.491 -17.037 11.106 1.00 98.06 113 ARG A CA 1
ATOM 932 C C . ARG A 1 113 ? -6.980 -15.674 10.639 1.00 98.06 113 ARG A C 1
ATOM 934 O O . ARG A 1 113 ? -6.910 -15.456 9.431 1.00 98.06 113 ARG A O 1
ATOM 941 N N . MET A 1 114 ? -6.516 -14.821 11.553 1.00 97.88 114 MET A N 1
ATOM 942 C CA . MET A 1 114 ? -5.832 -13.567 11.220 1.00 97.88 114 MET A CA 1
ATOM 943 C C . MET A 1 114 ? -4.519 -13.823 10.481 1.00 97.88 114 MET A C 1
ATOM 945 O O . MET A 1 114 ? -4.237 -13.141 9.504 1.00 97.88 114 MET A O 1
ATOM 949 N N . PHE A 1 115 ? -3.747 -14.847 10.858 1.00 98.12 115 PHE A N 1
ATOM 950 C CA . PHE A 1 115 ? -2.533 -15.200 10.118 1.00 98.12 115 PHE A CA 1
ATOM 951 C C . PHE A 1 115 ? -2.857 -15.559 8.661 1.00 98.12 115 PHE A C 1
ATOM 953 O O . PHE A 1 115 ? -2.259 -15.018 7.732 1.00 98.12 115 PHE A O 1
ATOM 960 N N . ARG A 1 116 ? -3.873 -16.404 8.441 1.00 98.06 116 ARG A N 1
ATOM 961 C CA . ARG A 1 116 ? -4.356 -16.732 7.089 1.00 98.06 116 ARG A CA 1
ATOM 962 C C . ARG A 1 116 ? -4.844 -15.492 6.342 1.00 98.06 116 ARG A C 1
ATOM 964 O O . ARG A 1 116 ? -4.509 -15.332 5.173 1.00 98.06 116 ARG A O 1
ATOM 971 N N . PHE A 1 117 ? -5.604 -14.619 7.006 1.00 98.06 117 PHE A N 1
ATOM 972 C CA . PHE A 1 117 ? -6.065 -13.354 6.433 1.00 98.06 117 PHE A CA 1
ATOM 973 C C . PHE A 1 117 ? -4.886 -12.490 5.964 1.00 98.06 117 PHE A C 1
ATOM 975 O O . PHE A 1 117 ? -4.896 -12.014 4.834 1.00 98.06 117 PHE A O 1
ATOM 982 N N . TYR A 1 118 ? -3.829 -12.367 6.766 1.00 98.31 118 TYR A N 1
ATOM 983 C CA . TYR A 1 118 ? -2.633 -11.592 6.427 1.00 98.31 118 TYR A CA 1
ATOM 984 C C . TYR A 1 118 ? -1.860 -12.215 5.257 1.00 98.31 118 TYR A C 1
ATOM 986 O O . TYR A 1 118 ? -1.405 -11.500 4.369 1.00 98.31 118 TYR A O 1
ATOM 994 N N . VAL A 1 119 ? -1.769 -13.546 5.180 1.00 98.00 119 VAL A N 1
ATOM 995 C CA . VAL A 1 119 ? -1.191 -14.223 4.005 1.00 98.00 119 VAL A CA 1
ATOM 996 C C . VAL A 1 119 ? -2.020 -13.946 2.743 1.00 98.00 119 VAL A C 1
ATOM 998 O O . VAL A 1 119 ? -1.449 -13.673 1.689 1.00 98.00 119 VAL A O 1
ATOM 1001 N N . PHE A 1 120 ? -3.355 -13.929 2.830 1.00 98.25 120 PHE A N 1
ATOM 1002 C CA . PHE A 1 120 ? -4.198 -13.512 1.702 1.00 98.25 120 PHE A CA 1
ATOM 1003 C C . PHE A 1 120 ? -3.960 -12.052 1.301 1.00 98.25 120 PHE A C 1
ATOM 1005 O O . PHE A 1 120 ? -3.928 -11.755 0.107 1.00 98.25 120 PHE A O 1
ATOM 1012 N N . GLN A 1 121 ? -3.725 -11.156 2.264 1.00 98.25 121 GLN A N 1
ATOM 1013 C CA . GLN A 1 121 ? -3.336 -9.775 1.973 1.00 98.25 121 GLN A CA 1
ATOM 1014 C C . GLN A 1 121 ? -1.995 -9.700 1.222 1.00 98.25 121 GLN A C 1
ATOM 1016 O O . GLN A 1 121 ? -1.859 -8.872 0.320 1.00 98.25 121 GLN A O 1
ATOM 1021 N N . ALA A 1 122 ? -1.026 -10.574 1.531 1.00 98.31 122 ALA A N 1
ATOM 1022 C CA . ALA A 1 122 ? 0.257 -10.652 0.816 1.00 98.31 122 ALA A CA 1
ATOM 1023 C C . ALA A 1 122 ? 0.076 -11.108 -0.641 1.00 98.31 122 ALA A C 1
ATOM 1025 O O . ALA A 1 122 ? 0.670 -10.533 -1.556 1.00 98.31 122 ALA A O 1
ATOM 1026 N N . ILE A 1 123 ? -0.794 -12.098 -0.874 1.00 98.38 123 ILE A N 1
ATOM 1027 C CA . ILE A 1 123 ? -1.162 -12.545 -2.228 1.00 98.38 123 ILE A CA 1
ATOM 1028 C C . ILE A 1 123 ? -1.818 -11.397 -3.002 1.00 98.38 123 ILE A C 1
ATOM 1030 O O . ILE A 1 123 ? -1.417 -11.108 -4.129 1.00 98.38 123 ILE A O 1
ATOM 1034 N N . ALA A 1 124 ? -2.797 -10.720 -2.392 1.00 98.50 124 ALA A N 1
ATOM 1035 C CA . ALA A 1 124 ? -3.501 -9.604 -3.015 1.00 98.50 124 ALA A CA 1
ATOM 1036 C C . ALA A 1 124 ? -2.544 -8.459 -3.376 1.00 98.50 124 ALA A C 1
ATOM 1038 O O . ALA A 1 124 ? -2.588 -7.952 -4.495 1.00 98.50 124 ALA A O 1
ATOM 1039 N N . LEU A 1 125 ? -1.634 -8.094 -2.469 1.00 98.38 125 LEU A N 1
ATOM 1040 C CA . LEU A 1 125 ? -0.637 -7.063 -2.738 1.00 98.38 125 LEU A CA 1
ATOM 1041 C C . LEU A 1 125 ? 0.312 -7.475 -3.865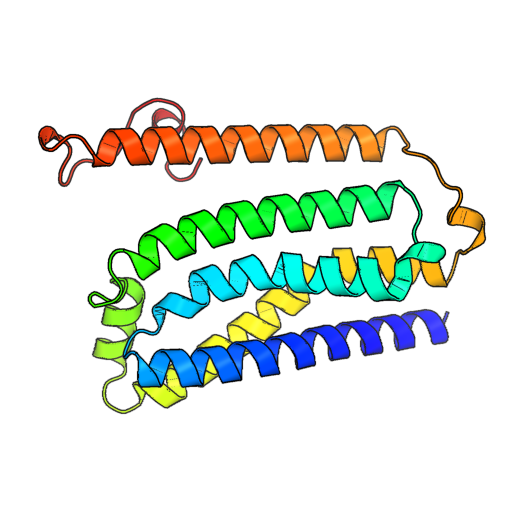 1.00 98.38 125 LEU A C 1
ATOM 1043 O O . LEU A 1 125 ? 0.536 -6.693 -4.784 1.00 98.38 125 LEU A O 1
ATOM 1047 N N . THR A 1 126 ? 0.811 -8.714 -3.848 1.00 98.38 126 THR A N 1
ATOM 1048 C CA . THR A 1 126 ? 1.680 -9.236 -4.916 1.00 98.38 126 THR A CA 1
ATOM 1049 C C . THR A 1 126 ? 0.992 -9.139 -6.277 1.00 98.38 126 THR A C 1
ATOM 1051 O O . THR A 1 126 ? 1.599 -8.681 -7.245 1.00 98.38 126 THR A O 1
ATOM 1054 N N . PHE A 1 127 ? -0.291 -9.505 -6.346 1.00 98.38 127 PHE A N 1
ATOM 1055 C CA . PHE A 1 127 ? -1.092 -9.387 -7.562 1.00 98.38 127 PHE A CA 1
ATOM 1056 C C . PHE A 1 127 ? -1.230 -7.928 -8.028 1.00 98.38 127 PHE A C 1
ATOM 1058 O O . PHE A 1 127 ? -1.064 -7.628 -9.209 1.00 98.38 127 PHE A O 1
ATOM 1065 N N . LEU A 1 128 ? -1.476 -6.998 -7.104 1.00 98.12 128 LEU A N 1
ATOM 1066 C CA . LEU A 1 128 ? -1.570 -5.569 -7.418 1.00 98.12 128 LEU A CA 1
ATOM 1067 C C . LEU A 1 128 ? -0.217 -4.950 -7.805 1.00 98.12 128 LEU A C 1
ATOM 1069 O O . LEU A 1 128 ? -0.186 -3.952 -8.521 1.00 98.12 128 LEU A O 1
ATOM 1073 N N . CYS A 1 129 ? 0.901 -5.552 -7.395 1.00 98.06 129 CYS A N 1
ATOM 1074 C CA . CYS A 1 129 ? 2.245 -5.151 -7.804 1.00 98.06 129 CYS A CA 1
ATOM 1075 C C . CYS A 1 129 ? 2.668 -5.699 -9.176 1.00 98.06 129 CYS A C 1
ATOM 1077 O O . CYS A 1 129 ? 3.709 -5.278 -9.677 1.00 98.06 129 CYS A O 1
ATOM 1079 N N . LEU A 1 130 ? 1.896 -6.573 -9.835 1.00 97.62 130 LEU A N 1
ATOM 1080 C CA . LEU A 1 130 ? 2.279 -7.120 -11.147 1.00 97.62 130 LEU A CA 1
ATOM 1081 C C . LEU A 1 130 ? 2.586 -6.048 -12.212 1.00 97.62 130 LEU A C 1
ATOM 1083 O O . LEU A 1 130 ? 3.582 -6.218 -12.914 1.00 97.62 130 LEU A O 1
ATOM 1087 N N . PRO A 1 131 ? 1.837 -4.929 -12.340 1.00 96.19 131 PRO A N 1
ATOM 1088 C CA . PRO A 1 131 ? 2.188 -3.863 -13.285 1.00 96.19 131 PRO A CA 1
ATOM 1089 C C . PRO A 1 131 ? 3.529 -3.195 -12.959 1.00 96.19 131 PRO A C 1
ATOM 1091 O O . PRO A 1 131 ? 4.283 -2.824 -13.860 1.00 96.19 131 PRO A O 1
ATOM 1094 N N . LEU A 1 132 ? 3.845 -3.074 -11.667 1.00 95.88 132 LEU A N 1
ATOM 1095 C CA . LEU A 1 132 ? 5.117 -2.552 -11.179 1.00 95.88 132 LEU A CA 1
ATOM 1096 C C . LEU A 1 132 ? 6.266 -3.484 -11.574 1.00 95.88 132 LEU A C 1
ATOM 1098 O O . LEU A 1 132 ? 7.224 -3.044 -12.208 1.00 95.88 132 LEU A O 1
ATOM 1102 N N . ILE A 1 133 ? 6.119 -4.778 -11.289 1.00 96.94 133 ILE A N 1
ATOM 1103 C CA . ILE A 1 133 ? 7.098 -5.815 -11.641 1.00 96.94 133 ILE A CA 1
ATOM 1104 C C . ILE A 1 133 ? 7.295 -5.874 -13.159 1.00 96.94 133 ILE A C 1
ATOM 1106 O O . ILE A 1 133 ? 8.427 -5.866 -13.638 1.00 96.94 133 ILE A O 1
ATOM 1110 N N . ALA A 1 134 ? 6.203 -5.876 -13.927 1.00 96.19 134 ALA A N 1
ATOM 1111 C CA . ALA A 1 134 ? 6.242 -5.907 -15.385 1.00 96.19 134 ALA A CA 1
ATOM 1112 C C . ALA A 1 134 ? 7.004 -4.708 -15.963 1.00 96.19 134 ALA A C 1
ATOM 1114 O O . ALA A 1 134 ? 7.798 -4.884 -16.883 1.00 96.19 134 ALA A O 1
ATOM 1115 N N . SER A 1 135 ? 6.809 -3.512 -15.401 1.00 94.25 135 SER A N 1
ATOM 1116 C CA . SER A 1 135 ? 7.478 -2.289 -15.860 1.00 94.25 135 SER A CA 1
ATOM 1117 C C . SER A 1 135 ? 8.993 -2.348 -15.652 1.00 94.25 135 SER A C 1
ATOM 1119 O O . SER A 1 135 ? 9.751 -1.998 -16.553 1.00 94.25 135 SER A O 1
ATOM 1121 N N . VAL A 1 136 ? 9.440 -2.837 -14.492 1.00 94.44 136 VAL A N 1
ATOM 1122 C CA . VAL A 1 136 ? 10.871 -2.993 -14.175 1.00 94.44 136 VAL A CA 1
ATOM 1123 C C . VAL A 1 136 ? 11.506 -4.086 -15.035 1.00 94.44 136 VAL A C 1
ATOM 1125 O O . VAL A 1 136 ? 12.540 -3.867 -15.665 1.00 94.44 136 VAL A O 1
ATOM 1128 N N . ILE A 1 137 ? 10.867 -5.257 -15.114 1.00 94.12 137 ILE A N 1
ATOM 1129 C CA . ILE A 1 137 ? 11.367 -6.383 -15.909 1.00 94.12 137 ILE A CA 1
ATOM 1130 C C . ILE A 1 137 ? 11.428 -6.029 -17.396 1.00 94.12 137 ILE A C 1
ATOM 1132 O O . ILE A 1 137 ? 12.413 -6.355 -18.054 1.00 94.12 137 ILE A O 1
ATOM 1136 N N . HIS A 1 138 ? 10.434 -5.315 -17.929 1.00 92.00 138 HIS A N 1
ATOM 1137 C CA . HIS A 1 138 ? 10.464 -4.860 -19.318 1.00 92.00 138 HIS A CA 1
ATOM 1138 C C . HIS A 1 138 ? 11.732 -4.058 -19.627 1.00 92.00 138 HIS A C 1
ATOM 1140 O O . HIS A 1 138 ? 12.343 -4.262 -20.673 1.00 92.00 138 HIS A O 1
ATOM 1146 N N . GLN A 1 139 ? 12.168 -3.187 -18.716 1.00 89.81 139 GLN A N 1
ATOM 1147 C CA . GLN A 1 139 ? 13.351 -2.353 -18.936 1.00 89.81 139 GLN A CA 1
ATOM 1148 C C . GLN A 1 139 ? 14.659 -3.123 -18.852 1.00 89.81 139 GLN A C 1
ATOM 1150 O O . GLN A 1 139 ? 15.532 -2.909 -19.690 1.00 89.81 139 GLN A O 1
ATOM 1155 N N . ARG A 1 140 ? 14.764 -4.093 -17.938 1.00 88.56 140 ARG A N 1
ATOM 1156 C CA . ARG A 1 140 ? 15.933 -4.986 -17.861 1.00 88.56 140 ARG A CA 1
ATOM 1157 C C . ARG A 1 140 ? 16.214 -5.710 -19.175 1.00 88.56 140 ARG A C 1
ATOM 1159 O O . ARG A 1 140 ? 17.368 -5.897 -19.547 1.00 88.56 140 ARG A O 1
ATOM 1166 N N . PHE A 1 141 ? 15.160 -6.104 -19.886 1.00 89.75 141 PHE A N 1
ATOM 1167 C CA . PHE A 1 141 ? 15.270 -6.813 -21.162 1.00 89.75 141 PHE A CA 1
ATOM 1168 C C . PHE A 1 141 ? 15.279 -5.895 -22.391 1.00 89.75 141 PHE A C 1
ATOM 1170 O O . PHE A 1 141 ? 15.559 -6.375 -23.488 1.00 89.75 141 PHE A O 1
ATOM 1177 N N . ASN A 1 142 ? 15.031 -4.594 -22.217 1.00 89.38 142 ASN A N 1
ATOM 1178 C CA . ASN A 1 142 ? 15.074 -3.587 -23.278 1.00 89.38 142 ASN A CA 1
ATOM 1179 C C . ASN A 1 142 ? 15.955 -2.391 -22.859 1.00 89.38 142 ASN A C 1
ATOM 1181 O O . ASN A 1 142 ? 15.467 -1.263 -22.784 1.00 89.38 142 ASN A O 1
ATOM 1185 N N . PRO A 1 143 ? 17.264 -2.592 -22.606 1.00 84.50 143 PRO A N 1
ATOM 1186 C CA . PRO A 1 143 ? 18.148 -1.541 -22.086 1.00 84.50 143 PRO A CA 1
ATOM 1187 C C . PRO A 1 143 ? 18.327 -0.355 -23.048 1.00 84.50 143 PRO A C 1
ATOM 1189 O O . PRO A 1 143 ? 18.652 0.754 -22.630 1.00 84.50 143 PRO A O 1
ATOM 1192 N N . SER A 1 144 ? 18.063 -0.540 -24.347 1.00 84.19 144 SER A N 1
ATOM 1193 C CA . SER A 1 144 ? 17.996 0.569 -25.309 1.00 84.19 144 SER A CA 1
ATOM 1194 C C . SER A 1 144 ? 16.906 1.593 -24.966 1.00 84.19 144 SER A C 1
ATOM 1196 O O . SER A 1 144 ? 16.994 2.747 -25.379 1.00 84.19 144 SER A O 1
ATOM 1198 N N . GLU A 1 145 ? 15.890 1.195 -24.199 1.00 84.50 145 GLU A N 1
ATOM 1199 C CA . GLU A 1 145 ? 14.802 2.059 -23.743 1.00 84.50 145 GLU A CA 1
ATOM 1200 C C . GLU A 1 145 ? 15.092 2.752 -22.406 1.00 84.50 145 GLU A C 1
ATOM 1202 O O . GLU A 1 145 ? 14.287 3.565 -21.957 1.00 84.50 145 GLU A O 1
ATOM 1207 N N . THR A 1 146 ? 16.243 2.522 -21.766 1.00 80.38 146 THR A N 1
ATOM 1208 C CA . THR A 1 146 ? 16.599 3.231 -20.523 1.00 80.38 146 THR A CA 1
ATOM 1209 C C . THR A 1 146 ? 16.700 4.749 -20.749 1.00 80.38 146 THR A C 1
ATOM 1211 O O . THR A 1 146 ? 16.367 5.538 -19.870 1.00 80.38 146 THR A O 1
ATOM 1214 N N . SER A 1 147 ? 17.047 5.191 -21.965 1.00 82.81 147 SER A N 1
ATOM 1215 C CA . SER A 1 147 ? 17.005 6.611 -22.365 1.00 82.81 147 SER A CA 1
ATOM 1216 C C . SER A 1 147 ? 15.625 7.097 -22.846 1.00 82.81 147 SER A C 1
ATOM 1218 O O . SER A 1 147 ? 15.511 8.217 -23.354 1.00 82.81 147 SER A O 1
ATOM 1220 N N . ALA A 1 148 ? 14.572 6.279 -22.723 1.00 86.50 148 ALA A N 1
ATOM 1221 C CA . ALA A 1 148 ? 13.225 6.659 -23.129 1.00 86.50 148 ALA A CA 1
ATOM 1222 C C . ALA A 1 148 ? 12.716 7.850 -22.308 1.00 86.50 148 ALA A C 1
ATOM 1224 O O . ALA A 1 148 ? 12.815 7.899 -21.080 1.00 86.50 148 ALA A O 1
ATOM 1225 N N . LYS A 1 149 ? 12.130 8.814 -23.018 1.00 91.62 149 LYS A N 1
ATOM 1226 C CA . LYS A 1 149 ? 11.519 10.009 -22.436 1.00 91.62 149 LYS A CA 1
ATOM 1227 C C . LYS A 1 149 ? 10.018 9.805 -22.232 1.00 91.62 149 LYS A C 1
ATOM 1229 O O . LYS A 1 149 ? 9.398 8.921 -22.818 1.00 91.62 149 LYS A O 1
ATOM 1234 N N . MET A 1 150 ? 9.424 10.680 -21.426 1.00 94.69 150 MET A N 1
ATOM 1235 C CA . MET A 1 150 ? 7.976 10.764 -21.232 1.00 94.69 150 MET A CA 1
ATOM 1236 C C . MET A 1 150 ? 7.237 10.997 -22.564 1.00 94.69 150 MET A C 1
ATOM 1238 O O . MET A 1 150 ? 7.275 12.090 -23.125 1.00 94.69 150 MET A O 1
ATOM 1242 N N . GLY A 1 151 ? 6.550 9.965 -23.055 1.00 94.81 151 GLY A N 1
ATOM 1243 C CA . GLY A 1 151 ? 5.578 10.063 -24.155 1.00 94.81 151 GLY A CA 1
ATOM 1244 C C . GLY A 1 151 ? 4.202 10.593 -23.717 1.00 94.81 151 GLY A C 1
ATOM 1245 O O . GLY A 1 151 ? 3.929 10.731 -22.526 1.00 94.81 151 GLY A O 1
ATOM 1246 N N . ILE A 1 152 ? 3.302 10.839 -24.676 1.00 96.81 152 ILE A N 1
ATOM 1247 C CA . ILE A 1 152 ? 1.974 11.428 -24.410 1.00 96.81 152 ILE A CA 1
ATOM 1248 C C . ILE A 1 152 ? 1.109 10.594 -23.454 1.00 96.81 152 ILE A C 1
ATOM 1250 O O . ILE A 1 152 ? 0.456 11.151 -22.577 1.00 96.81 152 ILE A O 1
ATOM 1254 N N . LEU A 1 153 ? 1.162 9.262 -23.560 1.00 96.25 153 LEU A N 1
ATOM 1255 C CA . LEU A 1 153 ? 0.433 8.362 -22.660 1.00 96.25 153 LEU A CA 1
ATOM 1256 C C . LEU A 1 153 ? 0.958 8.434 -21.220 1.00 96.25 153 LEU A C 1
ATOM 1258 O O . LEU A 1 153 ? 0.170 8.379 -20.282 1.00 96.25 153 LEU A O 1
ATOM 1262 N N . HIS A 1 154 ? 2.268 8.625 -21.039 1.00 95.81 154 HIS A N 1
ATOM 1263 C CA . HIS A 1 154 ? 2.864 8.791 -19.713 1.00 95.81 154 HIS A CA 1
ATOM 1264 C C . HIS A 1 154 ? 2.426 10.107 -19.070 1.00 95.81 154 HIS A C 1
ATOM 1266 O O . HIS A 1 154 ? 2.098 10.131 -17.888 1.00 95.81 154 HIS A O 1
ATOM 1272 N N . TRP A 1 155 ? 2.365 11.191 -19.849 1.00 97.62 155 TRP A N 1
ATOM 1273 C CA . TRP A 1 155 ? 1.843 12.471 -19.368 1.00 97.62 155 TRP A CA 1
ATOM 1274 C C . TRP A 1 155 ? 0.359 12.392 -19.019 1.00 97.62 155 TRP A C 1
ATOM 1276 O O . TRP A 1 155 ? -0.023 12.848 -17.948 1.00 97.62 155 TRP A O 1
ATOM 1286 N N . ALA A 1 156 ? -0.460 11.762 -19.864 1.00 97.88 156 ALA A N 1
ATOM 1287 C CA . ALA A 1 156 ? -1.877 11.555 -19.575 1.00 97.88 156 ALA A CA 1
ATOM 1288 C C . ALA A 1 156 ? -2.086 10.723 -18.297 1.00 97.88 156 ALA A C 1
ATOM 1290 O O . ALA A 1 156 ? -2.894 11.092 -17.445 1.00 97.88 156 ALA A O 1
ATOM 1291 N N . GLY A 1 157 ? -1.317 9.641 -18.127 1.00 96.94 157 GLY A N 1
ATOM 1292 C CA . GLY A 1 157 ? -1.332 8.825 -16.913 1.00 96.94 157 GLY A CA 1
ATOM 1293 C C . GLY A 1 157 ? -0.905 9.612 -15.672 1.00 96.94 157 GLY A C 1
ATOM 1294 O O . GLY A 1 157 ? -1.586 9.559 -14.653 1.00 96.94 157 GLY A O 1
ATOM 1295 N N . LEU A 1 158 ? 0.165 10.406 -15.766 1.00 97.81 158 LEU A N 1
ATOM 1296 C CA . LEU A 1 158 ? 0.610 11.269 -14.671 1.00 97.81 158 LEU A CA 1
ATOM 1297 C C . LEU A 1 158 ? -0.457 12.307 -14.298 1.00 97.81 158 LEU A C 1
ATOM 1299 O O . LEU A 1 158 ? -0.738 12.490 -13.116 1.00 97.81 158 LEU A O 1
ATOM 1303 N N . SER A 1 159 ? -1.089 12.954 -15.281 1.00 98.06 159 SER A N 1
ATOM 1304 C CA . SER A 1 159 ? -2.193 13.889 -15.039 1.00 98.06 159 SER A CA 1
ATOM 1305 C C . SER A 1 159 ? -3.366 13.214 -14.331 1.00 98.06 159 SER A C 1
ATOM 1307 O O . SER A 1 159 ? -3.924 13.793 -13.401 1.00 98.06 159 SER A O 1
ATOM 1309 N N . LEU A 1 160 ? -3.708 11.982 -14.722 1.00 97.94 160 LEU A N 1
ATOM 1310 C CA . LEU A 1 160 ? -4.759 11.205 -14.070 1.00 97.94 160 LEU A CA 1
ATOM 1311 C C . LEU A 1 160 ? -4.400 10.862 -12.619 1.00 97.94 160 LEU A C 1
ATOM 1313 O O . LEU A 1 160 ? -5.239 11.020 -11.738 1.00 97.94 160 LEU A O 1
ATOM 1317 N N . VAL A 1 161 ? -3.158 10.446 -12.354 1.00 97.38 161 VAL A N 1
ATOM 1318 C CA . VAL A 1 161 ? -2.680 10.159 -10.990 1.00 97.38 161 VAL A CA 1
ATOM 1319 C C . VAL A 1 161 ? -2.731 11.409 -10.115 1.00 97.38 161 VAL A C 1
ATOM 1321 O O . VAL A 1 161 ? -3.225 11.349 -8.992 1.00 97.38 161 VAL A O 1
ATOM 1324 N N . VAL A 1 162 ? -2.251 12.549 -10.619 1.00 97.50 162 VAL A N 1
ATOM 1325 C CA . VAL A 1 162 ? -2.293 13.820 -9.880 1.00 97.50 162 VAL A CA 1
ATOM 1326 C C . VAL A 1 162 ? -3.737 14.213 -9.578 1.00 97.50 162 VAL A C 1
ATOM 1328 O O . VAL A 1 162 ? -4.045 14.563 -8.441 1.00 97.50 162 VAL A O 1
ATOM 1331 N N . PHE A 1 163 ? -4.632 14.111 -10.562 1.00 97.62 163 PHE A N 1
ATOM 1332 C CA . PHE A 1 163 ? -6.053 14.377 -10.358 1.00 97.62 163 PHE A CA 1
ATOM 1333 C C . PHE A 1 163 ? -6.656 13.457 -9.290 1.00 97.62 163 PHE A C 1
ATOM 1335 O O . PHE A 1 163 ? -7.299 13.952 -8.368 1.00 97.62 163 PHE A O 1
ATOM 1342 N N . ALA A 1 164 ? -6.403 12.147 -9.365 1.00 96.00 164 ALA A N 1
ATOM 1343 C CA . ALA A 1 164 ? -6.909 11.174 -8.400 1.00 96.00 164 ALA A CA 1
ATOM 1344 C C . ALA A 1 164 ? -6.408 11.459 -6.975 1.00 96.00 164 ALA A C 1
ATOM 1346 O O . ALA A 1 164 ? -7.201 11.463 -6.040 1.00 96.00 164 ALA A O 1
ATOM 1347 N N . LEU A 1 165 ? -5.123 11.788 -6.809 1.00 95.31 165 LEU A N 1
ATOM 1348 C CA . LEU A 1 165 ? -4.549 12.138 -5.505 1.00 95.31 165 LEU A CA 1
ATOM 1349 C C . LEU A 1 165 ? -5.171 13.399 -4.901 1.00 95.31 165 LEU A C 1
ATOM 1351 O O . LEU A 1 165 ? -5.416 13.453 -3.693 1.00 95.31 165 LEU A O 1
ATOM 1355 N N . LEU A 1 166 ? -5.419 14.419 -5.725 1.00 95.50 166 LEU A N 1
ATOM 1356 C CA . LEU A 1 166 ? -6.097 15.638 -5.288 1.00 95.50 166 LEU A CA 1
ATOM 1357 C C . LEU A 1 166 ? -7.554 15.354 -4.919 1.00 95.50 166 LEU A C 1
ATOM 1359 O O . LEU A 1 166 ? -8.025 15.850 -3.897 1.00 95.50 166 LEU A O 1
ATOM 1363 N N . PHE A 1 167 ? -8.241 14.537 -5.718 1.00 95.62 167 PHE A N 1
ATOM 1364 C CA . PHE A 1 167 ? -9.626 14.143 -5.486 1.00 95.62 167 PHE A CA 1
ATOM 1365 C C . PHE A 1 167 ? -9.777 13.377 -4.166 1.00 95.62 167 PHE A C 1
ATOM 1367 O O . PHE A 1 167 ? -10.549 13.793 -3.306 1.00 95.62 167 PHE A O 1
ATOM 1374 N N . GLU A 1 168 ? -8.959 12.344 -3.956 1.00 94.69 168 GLU A N 1
ATOM 1375 C CA . GLU A 1 168 ? -8.912 11.549 -2.722 1.00 94.69 168 GLU A CA 1
ATOM 1376 C C . GLU A 1 168 ? -8.567 12.427 -1.507 1.00 94.69 168 GLU A C 1
ATOM 1378 O O . GLU A 1 168 ? -9.194 12.353 -0.452 1.00 94.69 168 GLU A O 1
ATOM 1383 N N . THR A 1 169 ? -7.600 13.338 -1.658 1.00 92.94 169 THR A N 1
ATOM 1384 C CA . THR A 1 169 ? -7.206 14.256 -0.578 1.00 92.94 169 THR A CA 1
ATOM 1385 C C . THR A 1 169 ? -8.308 15.241 -0.216 1.00 92.94 169 THR A C 1
ATOM 1387 O O . THR A 1 169 ? -8.509 15.519 0.970 1.00 92.94 169 THR A O 1
ATOM 1390 N N . LEU A 1 170 ? -9.054 15.732 -1.202 1.00 95.31 170 LEU A N 1
ATOM 1391 C CA . LEU A 1 170 ? -10.200 16.598 -0.970 1.00 95.31 170 LEU A CA 1
ATOM 1392 C C . LEU A 1 170 ? -11.345 15.832 -0.297 1.00 95.31 170 LEU A C 1
ATOM 1394 O O . LEU A 1 170 ? -11.907 16.332 0.676 1.00 95.31 170 LEU A O 1
ATOM 1398 N N . ALA A 1 171 ? -11.649 14.620 -0.766 1.00 95.06 171 ALA A N 1
ATOM 1399 C CA . ALA A 1 171 ? -12.679 13.758 -0.192 1.00 95.06 171 ALA A CA 1
ATOM 1400 C C . ALA A 1 171 ? -12.395 13.443 1.284 1.00 95.06 171 ALA A C 1
ATOM 1402 O O . ALA A 1 171 ? -13.263 13.648 2.137 1.00 95.06 171 ALA A O 1
ATOM 1403 N N . ASP A 1 172 ? -11.169 13.035 1.613 1.00 93.00 172 ASP A N 1
ATOM 1404 C CA . ASP A 1 172 ? -10.786 12.732 2.995 1.00 93.00 172 ASP A CA 1
ATOM 1405 C C . ASP A 1 172 ? -10.805 13.974 3.888 1.00 93.00 172 ASP A C 1
ATOM 1407 O O . ASP A 1 172 ? -11.244 13.903 5.037 1.00 93.00 172 ASP A O 1
ATOM 1411 N N . SER A 1 173 ? -10.379 15.127 3.364 1.00 92.56 173 SER A N 1
ATOM 1412 C CA . SER A 1 173 ? -10.431 16.399 4.097 1.00 92.56 173 SER A CA 1
ATOM 1413 C C . SER A 1 173 ? -11.870 16.810 4.412 1.00 92.56 173 SER A C 1
ATOM 1415 O O . SER A 1 173 ? -12.161 17.211 5.538 1.00 92.56 173 SER A O 1
ATOM 1417 N N . GLN A 1 174 ? -12.784 16.654 3.449 1.00 95.06 174 GLN A N 1
ATOM 1418 C CA . GLN A 1 174 ? -14.213 16.915 3.638 1.00 95.06 174 GLN A CA 1
ATOM 1419 C C . GLN A 1 174 ? -14.825 15.973 4.679 1.00 95.06 174 GLN A C 1
ATOM 1421 O O . GLN A 1 174 ? -15.523 16.430 5.584 1.00 95.06 174 GLN A O 1
ATOM 1426 N N . LEU A 1 175 ? -14.523 14.672 4.602 1.00 93.75 175 LEU A N 1
ATOM 1427 C CA . LEU A 1 175 ? -15.032 13.697 5.566 1.00 93.75 175 LEU A CA 1
ATOM 1428 C C . LEU A 1 175 ? -14.484 13.952 6.972 1.00 93.75 175 LEU A C 1
ATOM 1430 O O . LEU A 1 175 ? -15.210 13.798 7.955 1.00 93.75 175 LEU A O 1
ATOM 1434 N N . LYS A 1 176 ? -13.205 14.320 7.077 1.00 91.44 176 LYS A N 1
ATOM 1435 C CA . LYS A 1 176 ? -12.572 14.648 8.353 1.00 91.44 176 LYS A CA 1
ATOM 1436 C C . LYS A 1 176 ? -13.244 15.862 8.994 1.00 91.44 176 LYS A C 1
ATOM 1438 O O . LYS A 1 176 ? -13.708 15.738 10.122 1.00 91.44 176 LYS A O 1
ATOM 1443 N N . ALA A 1 177 ? -13.381 16.966 8.257 1.00 93.25 177 ALA A N 1
ATOM 1444 C CA . ALA A 1 177 ? -14.059 18.167 8.744 1.00 93.25 177 ALA A CA 1
ATOM 1445 C C . ALA A 1 177 ? -15.511 17.871 9.163 1.00 93.25 177 ALA A C 1
ATOM 1447 O O . ALA A 1 177 ? -15.946 18.276 10.235 1.00 93.25 177 ALA A O 1
ATOM 1448 N N . PHE A 1 178 ? -16.243 17.075 8.374 1.00 94.81 178 PHE A N 1
ATOM 1449 C CA . PHE A 1 178 ? -17.605 16.668 8.719 1.00 94.81 178 PHE A CA 1
ATOM 1450 C C . PHE A 1 178 ? -17.679 15.902 10.049 1.00 94.81 178 PHE A C 1
ATOM 1452 O O . PHE A 1 178 ? -18.600 16.128 10.830 1.00 94.81 178 PHE A O 1
ATOM 1459 N N . LYS A 1 179 ? -16.723 15.000 10.314 1.00 91.00 179 LYS A N 1
ATOM 1460 C CA . LYS A 1 179 ? -16.669 14.186 11.542 1.00 91.00 179 LYS A CA 1
ATOM 1461 C C . LYS A 1 179 ? -16.239 14.968 12.784 1.00 91.00 179 LYS A C 1
ATOM 1463 O O . LYS A 1 179 ? -16.557 14.533 13.890 1.00 91.00 179 LYS A O 1
ATOM 1468 N N . GLU A 1 180 ? -15.497 16.059 12.614 1.00 92.25 180 GLU A N 1
ATOM 1469 C CA . GLU A 1 180 ? -15.045 16.911 13.721 1.00 92.25 180 GLU A CA 1
ATOM 1470 C C . GLU A 1 180 ? -16.206 17.704 14.346 1.00 92.25 180 GLU A C 1
ATOM 1472 O O . GLU A 1 180 ? -16.173 17.994 15.542 1.00 92.25 180 GLU A O 1
ATOM 1477 N N . GLU A 1 181 ? -17.275 17.956 13.586 1.00 93.94 181 GLU A N 1
ATOM 1478 C CA . GLU A 1 181 ? -18.475 18.637 14.074 1.00 93.94 181 GLU A CA 1
ATOM 1479 C C . GLU A 1 181 ? -19.352 17.723 14.958 1.00 93.94 181 GLU A C 1
ATOM 1481 O O . GLU A 1 181 ? -19.888 16.711 14.482 1.00 93.94 181 GLU A O 1
ATOM 1486 N N . PRO A 1 182 ? -19.589 18.065 16.242 1.00 92.62 182 PRO A N 1
ATOM 1487 C CA . PRO A 1 182 ? -20.358 17.221 17.160 1.00 92.62 182 PRO A CA 1
ATOM 1488 C C . PRO A 1 182 ? -21.795 16.945 16.700 1.00 92.62 182 PRO A C 1
ATOM 1490 O O . PRO A 1 182 ? -22.329 15.867 16.967 1.00 92.62 182 PRO A O 1
ATOM 1493 N N . GLU A 1 183 ? -22.406 17.895 15.988 1.00 94.56 183 GLU A N 1
ATOM 1494 C CA . GLU A 1 183 ? -23.769 17.791 15.454 1.00 94.56 183 GLU A CA 1
ATOM 1495 C C . GLU A 1 183 ? -23.909 16.736 14.349 1.00 94.56 183 GLU A C 1
ATOM 1497 O O . GLU A 1 183 ? -25.024 16.309 14.032 1.00 94.56 183 GLU A O 1
ATOM 1502 N N . ASN A 1 184 ? -22.792 16.305 13.760 1.00 93.62 184 ASN A N 1
ATOM 1503 C CA . ASN A 1 184 ? -22.757 15.333 12.673 1.00 93.62 184 ASN A CA 1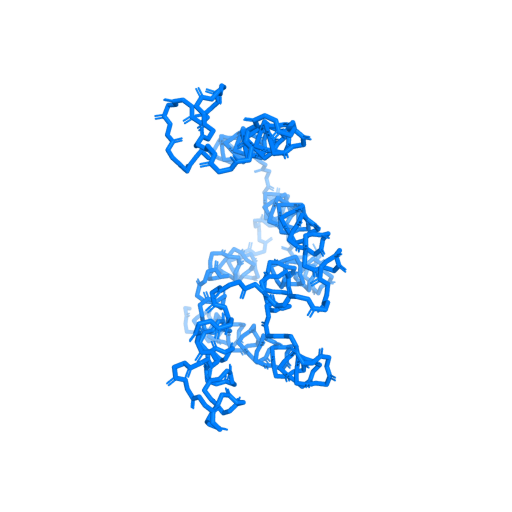
ATOM 1504 C C . ASN A 1 184 ? -22.580 13.890 13.155 1.00 93.62 184 ASN A C 1
ATOM 1506 O O . ASN A 1 184 ? -22.614 12.958 12.347 1.00 93.62 184 ASN A O 1
ATOM 1510 N N . LYS A 1 185 ? -22.437 13.664 14.467 1.00 89.75 185 LYS A N 1
ATOM 1511 C CA . LYS A 1 185 ? -22.320 12.313 15.029 1.00 89.75 185 LYS A CA 1
ATOM 1512 C C . LYS A 1 185 ? -23.514 11.443 14.623 1.00 89.75 185 LYS A C 1
ATOM 1514 O O . LYS A 1 185 ? -24.664 11.766 14.901 1.00 89.75 185 LYS A O 1
ATOM 1519 N N . GLY A 1 186 ? -23.217 10.318 13.970 1.00 89.31 186 GLY A N 1
ATOM 1520 C CA . GLY A 1 186 ? -24.214 9.356 13.487 1.00 89.31 186 GLY A CA 1
ATOM 1521 C C . GLY A 1 186 ? -24.887 9.721 12.158 1.00 89.31 186 GLY A C 1
ATOM 1522 O O . GLY A 1 186 ? -25.702 8.938 11.675 1.00 89.31 186 GLY A O 1
ATOM 1523 N N . LYS A 1 187 ? -24.551 10.864 11.547 1.00 92.75 187 LYS A N 1
ATOM 1524 C CA . LYS A 1 187 ? -25.072 11.275 10.236 1.00 92.75 187 LYS A CA 1
ATOM 1525 C C . LYS A 1 187 ? -24.169 10.797 9.096 1.00 92.75 187 LYS A C 1
ATOM 1527 O O . LYS A 1 187 ? -22.985 10.516 9.286 1.00 92.75 187 LYS A O 1
ATOM 1532 N N . VAL A 1 188 ? -24.741 10.719 7.897 1.00 92.50 188 VAL A N 1
ATOM 1533 C CA . VAL A 1 188 ? -24.009 10.446 6.653 1.00 92.50 188 VAL A CA 1
ATOM 1534 C C . VAL A 1 188 ? -23.469 11.764 6.106 1.00 92.50 188 VAL A C 1
ATOM 1536 O O . VAL A 1 188 ? -24.197 12.750 6.080 1.00 92.50 188 VAL A O 1
ATOM 1539 N N . CYS A 1 189 ? -22.204 11.782 5.679 1.00 93.31 189 CYS A N 1
ATOM 1540 C CA . CYS A 1 189 ? -21.631 12.946 5.010 1.00 93.31 189 CYS A CA 1
ATOM 1541 C C . CYS A 1 189 ? -22.252 13.086 3.615 1.00 93.31 189 CYS A C 1
ATOM 1543 O O . CYS A 1 189 ? -22.103 12.192 2.785 1.00 93.31 189 CYS A O 1
ATOM 1545 N N . ASP A 1 190 ? -22.941 14.195 3.374 1.00 94.19 190 ASP A N 1
ATOM 1546 C CA . ASP A 1 190 ? -23.623 14.534 2.121 1.00 94.19 190 ASP A CA 1
ATOM 1547 C C . ASP A 1 190 ? -23.100 15.852 1.520 1.00 94.19 190 ASP A C 1
ATOM 1549 O O . ASP A 1 190 ? -23.786 16.523 0.752 1.00 94.19 190 ASP A O 1
ATOM 1553 N N . GLN A 1 191 ? -21.865 16.229 1.866 1.00 92.19 191 GLN A N 1
ATOM 1554 C CA . GLN A 1 191 ? -21.239 17.492 1.474 1.00 92.19 191 GLN A CA 1
ATOM 1555 C C . GLN A 1 191 ? -20.098 17.276 0.475 1.00 92.19 191 GLN A C 1
ATOM 1557 O O . GLN A 1 191 ? -19.385 16.272 0.516 1.00 92.19 191 GLN A O 1
ATOM 1562 N N . GLY A 1 192 ? -19.880 18.254 -0.408 1.00 94.75 192 GLY A N 1
ATOM 1563 C CA . GLY A 1 192 ? -18.765 18.228 -1.354 1.00 94.75 192 GLY A CA 1
ATOM 1564 C C . GLY A 1 192 ? -18.820 17.012 -2.281 1.00 94.75 192 GLY A C 1
ATOM 1565 O O . GLY A 1 192 ? -19.835 16.776 -2.930 1.00 94.75 192 GLY A O 1
ATOM 1566 N N . LEU A 1 193 ? -17.731 16.244 -2.350 1.00 95.50 193 LEU A N 1
ATOM 1567 C CA . LEU A 1 193 ? -17.626 15.044 -3.188 1.00 95.50 193 LEU A CA 1
ATOM 1568 C C . LEU A 1 193 ? -18.524 13.900 -2.690 1.00 95.50 193 LEU A C 1
ATOM 1570 O O . LEU A 1 193 ? -19.051 13.138 -3.502 1.00 95.50 193 LEU A O 1
ATOM 1574 N N . TRP A 1 194 ? -18.770 13.829 -1.380 1.00 96.44 194 TRP A N 1
ATOM 1575 C CA . TRP A 1 194 ? -19.615 12.803 -0.758 1.00 96.44 194 TRP A CA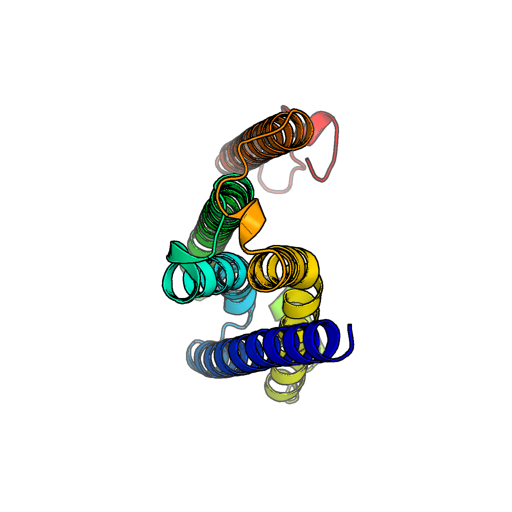 1
ATOM 1576 C C . TRP A 1 194 ? -21.100 12.935 -1.122 1.00 96.44 194 TRP A C 1
ATOM 1578 O O . TRP A 1 194 ? -21.846 11.962 -1.045 1.00 96.44 194 TRP A O 1
ATOM 1588 N N . ALA A 1 195 ? -21.527 14.111 -1.595 1.00 95.69 195 ALA A N 1
ATOM 1589 C CA . ALA A 1 195 ? -22.871 14.317 -2.135 1.00 95.69 195 ALA A CA 1
ATOM 1590 C C . ALA A 1 195 ? -23.109 13.553 -3.453 1.00 95.69 195 ALA A C 1
ATOM 1592 O O . ALA A 1 195 ? -24.244 13.216 -3.787 1.00 95.69 195 ALA A O 1
ATOM 1593 N N . TRP A 1 196 ? -22.043 13.294 -4.219 1.00 95.00 196 TRP A N 1
ATOM 1594 C CA . TRP A 1 196 ? -22.121 12.713 -5.564 1.00 95.00 196 TRP A CA 1
ATOM 1595 C C . TRP A 1 196 ? -21.889 11.204 -5.574 1.00 95.00 196 TRP A C 1
ATOM 1597 O O . TRP A 1 196 ? -22.394 10.496 -6.444 1.00 95.00 196 TRP A O 1
ATOM 1607 N N . THR A 1 197 ? -21.118 10.696 -4.617 1.00 92.38 197 THR A N 1
ATOM 1608 C CA . THR A 1 197 ? -20.794 9.275 -4.486 1.00 92.38 197 THR A CA 1
ATOM 1609 C C . THR A 1 197 ? -20.551 8.934 -3.021 1.00 92.38 197 THR A C 1
ATOM 1611 O O . THR A 1 197 ? -20.043 9.744 -2.255 1.00 92.38 197 THR A O 1
ATOM 1614 N N . ARG A 1 198 ? -20.900 7.704 -2.627 1.00 89.75 198 ARG A N 1
ATOM 1615 C CA . ARG A 1 198 ? -20.652 7.188 -1.269 1.00 89.75 198 ARG A CA 1
ATOM 1616 C C . ARG A 1 198 ? -19.190 6.823 -1.025 1.00 89.75 198 ARG A C 1
ATOM 1618 O O . ARG A 1 198 ? -18.814 6.602 0.119 1.00 89.75 198 ARG A O 1
ATOM 1625 N N . HIS A 1 199 ? -18.415 6.698 -2.097 1.00 89.06 199 HIS A N 1
ATOM 1626 C CA . HIS A 1 199 ? -16.995 6.365 -2.078 1.00 89.06 199 HIS A CA 1
ATOM 1627 C C . HIS A 1 199 ? -16.290 7.217 -3.148 1.00 89.06 199 HIS A C 1
ATOM 1629 O O . HIS A 1 199 ? -15.985 6.688 -4.219 1.00 89.06 199 HIS A O 1
ATOM 1635 N N . PRO A 1 200 ? -16.188 8.544 -2.933 1.00 87.38 200 PRO A N 1
ATOM 1636 C CA . PRO A 1 200 ? -15.350 9.418 -3.752 1.00 87.38 200 PRO A CA 1
ATOM 1637 C C . PRO A 1 200 ? -13.876 9.057 -3.576 1.00 87.38 200 PRO A C 1
ATOM 1639 O O . PRO A 1 200 ? -13.175 9.013 -4.609 1.00 87.38 200 PRO A O 1
#